Protein AF-A0A962NMK0-F1 (afdb_monomer_lite)

Foldseek 3Di:
DDPPDQPPDCLVCVLVVLLVCLLVLLLVLQQVWPVCVVVFDPVDPPVVRGDPPHGLLNVLCVVFNWDQPLLLVVLCVVPVVDDDDPVNVPDFLLNCQVGVVVTQQPASNLSNDSSNSLSNLSSLLCSCVFFVDKDKYFRFGDDPDDDDQQRTFGQWMKILSCLPPSNLVSSLSSCCRRPVPCSVVSSVVSPVDDIDIFDGRGGPLCRVPVDDDPVVSDPPSPDDDDDPPRGDPVPPPPD

Radius of gyration: 19.67 Å; chains: 1; bounding box: 52×39×55 Å

Sequence (239 aa):
VDVRAPDRDLNQISIRMASLLYHELAHANDFFPPALLNQIDRTVPMYQAISTTLRPSSQMTNLYPLRSVLMNRLAGVSFRGETVRSADTQLTADDIAAEFPTDFASDFYSYTTEREDFAMLVEEAMMKYSYNLDRDVAVTVLPETLESCSQLTVSWGQRNRVAETAIQARAAFAVQAVFPEIAAGVEAYIATLTPRQMENGKDWCSNIFMSAPAADRSLVTGEAQEPADLMPGFYRDYL

Secondary structure (DSSP, 8-state):
--TT-----HHHHHHHHHHHHHHHHHHHHHHS-GGGGGG--TTS-GGGSS--SPPHHHHHHHHS----HHHHHHHHHHHH-PPPPTTGGG--HHHHHHHGGGS--SSGGGGS-HHHHHHHHHHHHHHHHHH----EEEEEEPPSS---GGG-EEEEEEESGGGSHHHHHHHHHHHHHH-TTTHHHHHHHHHT---EE--TTSBHHHHHTTT--GGG-----S----GGGSS-GGGGGG-

pLDDT: mean 85.64, std 20.41, range [26.94, 98.75]

Structure (mmCIF, N/CA/C/O backbone):
data_AF-A0A962NMK0-F1
#
_entry.id   AF-A0A962NMK0-F1
#
loop_
_atom_site.group_PDB
_atom_site.id
_atom_site.type_symbol
_atom_site.label_atom_id
_atom_site.label_alt_id
_atom_site.label_comp_id
_atom_site.label_asym_id
_atom_site.label_entity_id
_atom_site.label_seq_id
_atom_site.pdbx_PDB_ins_code
_atom_site.Cartn_x
_atom_site.Cartn_y
_atom_site.Cartn_z
_atom_site.occupancy
_atom_site.B_iso_or_equiv
_atom_site.auth_seq_id
_atom_site.auth_comp_id
_atom_site.auth_asym_id
_atom_site.auth_atom_id
_atom_site.pdbx_PDB_model_num
ATOM 1 N N . VAL A 1 1 ? 9.671 11.601 28.617 1.00 38.88 1 VAL A N 1
ATOM 2 C CA . VAL A 1 1 ? 10.834 11.530 27.705 1.00 38.88 1 VAL A CA 1
ATOM 3 C C . VAL A 1 1 ? 10.421 12.228 26.424 1.00 38.88 1 VAL A C 1
ATOM 5 O O . VAL A 1 1 ? 9.345 11.930 25.924 1.00 38.88 1 VAL A O 1
ATOM 8 N N . ASP A 1 2 ? 11.166 13.248 26.007 1.00 26.94 2 ASP A N 1
ATOM 9 C CA . ASP A 1 2 ? 10.849 14.068 24.833 1.00 26.94 2 ASP A CA 1
ATOM 10 C C . ASP A 1 2 ? 10.927 13.211 23.559 1.00 26.94 2 ASP A C 1
ATOM 12 O O . ASP A 1 2 ? 11.965 12.632 23.252 1.00 26.94 2 ASP A O 1
ATOM 16 N N . VAL A 1 3 ? 9.812 13.101 22.837 1.00 38.91 3 VAL A N 1
ATOM 17 C CA . VAL A 1 3 ? 9.649 12.253 21.643 1.00 38.91 3 VAL A CA 1
ATOM 18 C C . VAL A 1 3 ? 10.356 12.831 20.406 1.00 38.91 3 VAL A C 1
ATOM 20 O O . VAL A 1 3 ? 10.301 12.241 19.330 1.00 38.91 3 VAL A O 1
ATOM 23 N N . ARG A 1 4 ? 11.005 13.999 20.520 1.00 38.56 4 ARG A N 1
ATOM 24 C CA . ARG A 1 4 ? 11.559 14.736 19.369 1.00 38.56 4 ARG A CA 1
ATOM 25 C C . ARG A 1 4 ? 12.988 14.368 18.981 1.00 38.56 4 ARG A C 1
ATOM 27 O O . ARG A 1 4 ? 13.458 14.843 17.948 1.00 38.56 4 ARG A O 1
ATOM 34 N N . ALA A 1 5 ? 13.657 13.508 19.739 1.00 48.44 5 ALA A N 1
ATOM 35 C CA . ALA A 1 5 ? 14.876 12.843 19.292 1.00 48.44 5 ALA A CA 1
ATOM 36 C C . ALA A 1 5 ? 15.175 11.643 20.203 1.00 48.44 5 ALA A C 1
ATOM 38 O O . ALA A 1 5 ? 15.896 11.810 21.187 1.00 48.44 5 ALA A O 1
ATOM 39 N N . PRO A 1 6 ? 14.653 10.436 19.913 1.00 49.66 6 PRO A N 1
ATOM 40 C CA . PRO A 1 6 ? 15.351 9.240 20.374 1.00 49.66 6 PRO A CA 1
ATOM 41 C C . PRO A 1 6 ? 16.792 9.273 19.838 1.00 49.66 6 PRO A C 1
ATOM 43 O O . PRO A 1 6 ? 17.071 9.980 18.856 1.00 49.66 6 PRO A O 1
ATOM 46 N N . ASP A 1 7 ? 17.698 8.530 20.480 1.00 53.47 7 ASP A N 1
ATOM 47 C CA . ASP A 1 7 ? 19.024 8.274 19.918 1.00 53.47 7 ASP A CA 1
ATOM 48 C C . ASP A 1 7 ? 18.887 7.933 18.422 1.00 53.47 7 ASP A C 1
ATOM 50 O O . ASP A 1 7 ? 17.900 7.347 17.969 1.00 53.47 7 ASP A O 1
ATOM 54 N N . ARG A 1 8 ? 19.818 8.441 17.615 1.00 60.16 8 ARG A N 1
ATOM 55 C CA . ARG A 1 8 ? 19.847 8.227 16.163 1.00 60.16 8 ARG A CA 1
ATOM 56 C C . ARG A 1 8 ? 20.992 7.289 15.824 1.00 60.16 8 ARG A C 1
ATOM 58 O O . ARG A 1 8 ? 21.822 7.619 14.978 1.00 60.16 8 ARG A O 1
ATOM 65 N N . ASP A 1 9 ? 21.082 6.164 16.526 1.00 66.12 9 ASP A N 1
ATOM 66 C CA . ASP A 1 9 ? 22.055 5.148 16.147 1.00 66.12 9 ASP A CA 1
ATOM 67 C C . ASP A 1 9 ? 21.653 4.530 14.799 1.00 66.12 9 ASP A C 1
ATOM 69 O O . ASP A 1 9 ? 20.466 4.405 14.475 1.00 66.12 9 ASP A O 1
ATOM 73 N N . LEU A 1 10 ? 22.647 4.137 14.003 1.00 67.81 10 LEU A N 1
ATOM 74 C CA . LEU A 1 10 ? 22.453 3.525 12.690 1.00 67.81 10 LEU A CA 1
ATOM 75 C C . LEU A 1 10 ? 21.520 2.314 12.774 1.00 67.81 10 LEU A C 1
ATOM 77 O O . LEU A 1 10 ? 20.679 2.136 11.895 1.00 67.81 10 LEU A O 1
ATOM 81 N N . ASN A 1 11 ? 21.598 1.543 13.859 1.00 65.62 11 ASN A N 1
ATOM 82 C CA . ASN A 1 11 ? 20.727 0.393 14.090 1.00 65.62 11 ASN A CA 1
ATOM 83 C C . ASN A 1 11 ? 19.247 0.779 14.257 1.00 65.62 11 ASN A C 1
ATOM 85 O O . ASN A 1 11 ? 18.368 0.037 13.831 1.00 65.62 11 ASN A O 1
ATOM 89 N N . GLN A 1 12 ? 18.955 1.946 14.837 1.00 62.97 12 GLN A N 1
ATOM 90 C CA . GLN A 1 12 ? 17.583 2.400 15.099 1.00 62.97 12 GLN A CA 1
ATOM 91 C C . GLN A 1 12 ? 16.926 3.023 13.860 1.00 62.97 12 GLN A C 1
ATOM 93 O O . GLN A 1 12 ? 15.699 3.004 13.731 1.00 62.97 12 GLN A O 1
ATOM 98 N N . ILE A 1 13 ? 17.725 3.572 12.937 1.00 78.06 13 ILE A N 1
ATOM 99 C CA . ILE A 1 13 ? 17.216 4.205 11.713 1.00 78.06 13 ILE A CA 1
ATOM 100 C C . ILE A 1 13 ? 17.264 3.286 10.490 1.00 78.06 13 ILE A C 1
ATOM 102 O O . ILE A 1 13 ? 16.473 3.496 9.574 1.00 78.06 13 ILE A O 1
ATOM 106 N N . SER A 1 14 ? 18.140 2.275 10.458 1.00 85.06 14 SER A N 1
ATOM 107 C CA . SER A 1 14 ? 18.427 1.472 9.258 1.00 85.06 14 SER A CA 1
ATOM 108 C C . SER A 1 14 ? 17.182 0.838 8.642 1.00 85.06 14 SER A C 1
ATOM 110 O O . SER A 1 14 ? 16.973 0.967 7.442 1.00 85.06 14 SER A O 1
ATOM 112 N N . ILE A 1 15 ? 16.312 0.236 9.453 1.00 87.44 15 ILE A N 1
ATOM 113 C CA . ILE A 1 15 ? 15.080 -0.413 8.984 1.00 87.44 15 ILE A CA 1
ATOM 114 C C . ILE A 1 15 ? 14.064 0.595 8.438 1.00 87.44 15 ILE A C 1
ATOM 116 O O . ILE A 1 15 ? 13.466 0.372 7.387 1.00 87.44 15 ILE A O 1
ATOM 120 N N . ARG A 1 16 ? 13.887 1.734 9.115 1.00 86.94 16 ARG A N 1
ATOM 121 C CA . ARG A 1 16 ? 12.987 2.800 8.640 1.00 86.94 16 ARG A CA 1
ATOM 122 C C . ARG A 1 16 ? 13.517 3.431 7.354 1.00 86.94 16 ARG A C 1
ATOM 124 O O . ARG A 1 16 ? 12.743 3.716 6.447 1.00 86.94 16 ARG A O 1
ATOM 131 N N . MET A 1 17 ? 14.835 3.601 7.266 1.00 90.75 17 MET A N 1
ATOM 132 C CA . MET A 1 17 ? 15.507 4.063 6.057 1.00 90.75 17 MET A CA 1
ATOM 133 C C . MET A 1 17 ? 15.388 3.046 4.925 1.00 90.75 17 MET A C 1
ATOM 135 O O . MET A 1 17 ? 15.141 3.457 3.804 1.00 90.75 17 MET A O 1
ATOM 139 N N . ALA A 1 18 ? 15.509 1.744 5.193 1.00 92.38 18 ALA A N 1
ATOM 140 C CA . ALA A 1 18 ? 15.317 0.705 4.184 1.00 92.38 18 ALA A CA 1
ATOM 141 C C . ALA A 1 18 ? 13.891 0.731 3.614 1.00 92.38 18 ALA A C 1
ATOM 143 O O . ALA A 1 18 ? 13.727 0.712 2.397 1.00 92.38 18 ALA A O 1
ATOM 144 N N . SER A 1 19 ? 12.881 0.874 4.481 1.00 94.12 19 SER A N 1
ATOM 145 C CA . SER A 1 19 ? 11.478 1.045 4.078 1.00 94.12 19 SER A CA 1
ATOM 146 C C . SER A 1 19 ? 11.315 2.236 3.135 1.00 94.12 19 SER A C 1
ATOM 148 O O . SER A 1 19 ? 10.835 2.082 2.015 1.00 94.12 19 SER A O 1
ATOM 150 N N . LEU A 1 20 ? 11.812 3.407 3.551 1.00 95.94 20 LEU A N 1
ATOM 151 C CA . LEU A 1 20 ? 11.760 4.622 2.740 1.00 95.94 20 LEU A CA 1
ATOM 152 C C . LEU A 1 20 ? 12.538 4.470 1.426 1.00 95.94 20 LEU A C 1
ATOM 154 O O . LEU A 1 20 ? 12.079 4.912 0.383 1.00 95.94 20 LEU A O 1
ATOM 158 N N . LEU A 1 21 ? 13.705 3.826 1.443 1.00 97.31 21 LEU A N 1
ATOM 159 C CA . LEU A 1 21 ? 14.494 3.597 0.235 1.00 97.31 21 LEU A CA 1
ATOM 160 C C . LEU A 1 21 ? 13.759 2.692 -0.755 1.00 97.31 21 LEU A C 1
ATOM 162 O O . LEU A 1 21 ? 13.798 2.982 -1.945 1.00 97.31 21 LEU A O 1
ATOM 166 N N . TYR A 1 22 ? 13.069 1.640 -0.302 1.00 98.44 22 TYR A N 1
ATOM 167 C CA . TYR A 1 22 ? 12.236 0.825 -1.190 1.00 98.44 22 TYR A CA 1
ATOM 168 C C . TYR A 1 22 ? 11.060 1.617 -1.764 1.00 98.44 22 TYR A C 1
ATOM 170 O O . TYR A 1 22 ? 10.793 1.506 -2.961 1.00 98.44 22 TYR A O 1
ATOM 178 N N . HIS A 1 23 ? 10.417 2.449 -0.945 1.00 98.50 23 HIS A N 1
ATOM 179 C CA . HIS A 1 23 ? 9.334 3.333 -1.369 1.00 98.50 23 HIS A CA 1
ATOM 180 C C . HIS A 1 23 ? 9.785 4.306 -2.469 1.00 98.50 23 HIS A C 1
ATOM 182 O O . HIS A 1 23 ? 9.245 4.333 -3.575 1.00 98.50 23 HIS A O 1
ATOM 188 N N . GLU A 1 24 ? 10.846 5.065 -2.204 1.00 98.19 24 GLU A N 1
ATOM 189 C CA . GLU A 1 24 ? 11.362 6.068 -3.136 1.00 98.19 24 GLU A CA 1
ATOM 190 C C . GLU A 1 24 ? 11.989 5.431 -4.381 1.00 98.19 24 GLU A C 1
ATOM 192 O O . GLU A 1 24 ? 11.913 5.979 -5.483 1.00 98.19 24 GLU A O 1
ATOM 197 N N . LEU A 1 25 ? 12.575 4.237 -4.250 1.00 98.06 25 LEU A N 1
ATOM 198 C CA . LEU A 1 25 ? 13.068 3.482 -5.397 1.00 98.06 25 LEU A CA 1
ATOM 199 C C . LEU A 1 25 ? 11.920 3.014 -6.296 1.00 98.06 25 LEU A C 1
ATOM 201 O O . LEU A 1 25 ? 12.083 3.002 -7.519 1.00 98.06 25 LEU A O 1
ATOM 205 N N . ALA A 1 26 ? 10.760 2.677 -5.731 1.00 98.38 26 ALA A N 1
ATOM 206 C CA . ALA A 1 26 ? 9.569 2.392 -6.519 1.00 98.38 26 ALA A CA 1
ATOM 207 C C . ALA A 1 26 ? 9.128 3.630 -7.309 1.00 98.38 26 ALA A C 1
ATOM 209 O O . ALA A 1 26 ? 8.936 3.537 -8.520 1.00 98.38 26 ALA A O 1
ATOM 210 N N . HIS A 1 27 ? 9.078 4.811 -6.684 1.00 97.44 27 HIS A N 1
ATOM 211 C CA . HIS A 1 27 ? 8.822 6.057 -7.411 1.00 97.44 27 HIS A CA 1
ATOM 212 C C . HIS A 1 27 ? 9.852 6.317 -8.514 1.00 97.44 27 HIS A C 1
ATOM 214 O O . HIS A 1 27 ? 9.478 6.670 -9.631 1.00 97.44 27 HIS A O 1
ATOM 220 N N . ALA A 1 28 ? 11.144 6.113 -8.251 1.00 95.50 28 ALA A N 1
ATOM 221 C CA . ALA A 1 28 ? 12.185 6.301 -9.258 1.00 95.50 28 ALA A CA 1
ATOM 222 C C . ALA A 1 28 ? 11.993 5.367 -10.468 1.00 95.50 28 ALA A C 1
ATOM 224 O O . ALA A 1 28 ? 12.072 5.821 -11.612 1.00 95.50 28 ALA A O 1
ATOM 225 N N . ASN A 1 29 ? 11.676 4.091 -10.230 1.00 95.88 29 ASN A N 1
ATOM 226 C CA . ASN A 1 29 ? 11.403 3.113 -11.288 1.00 95.88 29 ASN A CA 1
ATOM 227 C C . ASN A 1 29 ? 10.049 3.335 -11.980 1.00 95.88 29 ASN A C 1
ATOM 229 O O . ASN A 1 29 ? 9.871 2.908 -13.117 1.00 95.88 29 ASN A O 1
ATOM 233 N N . ASP A 1 30 ? 9.119 4.063 -11.360 1.00 95.19 30 ASP A N 1
ATOM 234 C CA . ASP A 1 30 ? 7.892 4.512 -12.023 1.00 95.19 30 ASP A CA 1
ATOM 235 C C . ASP A 1 30 ? 8.174 5.557 -13.124 1.00 95.19 30 ASP A C 1
ATOM 237 O O . ASP A 1 30 ? 7.469 5.626 -14.134 1.00 95.19 30 ASP A O 1
ATOM 241 N N . PHE A 1 31 ? 9.239 6.353 -12.966 1.00 92.88 31 PHE A N 1
ATOM 242 C CA . PHE A 1 31 ? 9.734 7.272 -13.999 1.00 92.88 31 PHE A CA 1
ATOM 243 C C . PHE A 1 31 ? 10.722 6.610 -14.970 1.00 92.88 31 PHE A C 1
ATOM 245 O O . PHE A 1 31 ? 10.701 6.909 -16.167 1.00 92.88 31 PHE A O 1
ATOM 252 N N . PHE A 1 32 ? 11.587 5.730 -14.462 1.00 92.81 32 PHE A N 1
ATOM 253 C CA . PHE A 1 32 ? 12.686 5.110 -15.203 1.00 92.81 32 PHE A CA 1
ATOM 254 C C . PHE A 1 32 ? 12.732 3.592 -14.967 1.00 92.81 32 PHE A C 1
ATOM 256 O O . PHE A 1 32 ? 13.644 3.107 -14.298 1.00 92.81 32 PHE A O 1
ATOM 263 N N . PRO A 1 33 ? 11.766 2.824 -15.501 1.00 92.62 33 PRO A N 1
ATOM 264 C CA . PRO A 1 33 ? 11.698 1.391 -15.243 1.00 92.62 33 PRO A CA 1
ATOM 265 C C . PRO A 1 33 ? 12.898 0.652 -15.862 1.00 92.62 33 PRO A C 1
ATOM 267 O O . PRO A 1 33 ? 13.353 1.044 -16.947 1.00 92.62 33 PRO A O 1
ATOM 270 N N . PRO A 1 34 ? 13.372 -0.459 -15.259 1.00 92.56 34 PRO A N 1
ATOM 271 C CA . PRO A 1 34 ? 14.578 -1.173 -15.691 1.00 92.56 34 PRO A CA 1
ATOM 272 C C . PRO A 1 34 ? 14.574 -1.541 -17.181 1.00 92.56 34 PRO A C 1
ATOM 274 O O . PRO A 1 34 ? 15.572 -1.368 -17.881 1.00 92.56 34 PRO A O 1
ATOM 277 N N . ALA A 1 35 ? 13.413 -1.955 -17.702 1.00 88.19 35 ALA A N 1
ATOM 278 C CA . ALA A 1 35 ? 13.226 -2.338 -19.103 1.00 88.19 35 ALA A CA 1
ATOM 279 C C . ALA A 1 35 ? 13.490 -1.202 -20.114 1.00 88.19 35 ALA A C 1
ATOM 281 O O . ALA A 1 35 ? 13.757 -1.471 -21.287 1.00 88.19 35 ALA A O 1
ATOM 282 N N . LEU A 1 36 ? 13.420 0.061 -19.681 1.00 89.19 36 LEU A N 1
ATOM 283 C CA . LEU A 1 36 ? 13.583 1.238 -20.537 1.00 89.19 36 LEU A CA 1
ATOM 284 C C . LEU A 1 36 ? 14.914 1.968 -20.317 1.00 89.19 36 LEU A C 1
ATOM 286 O O . LEU A 1 36 ? 15.221 2.883 -21.077 1.00 89.19 36 LEU A O 1
ATOM 290 N N . LEU A 1 37 ? 15.746 1.555 -19.352 1.00 89.25 37 LEU A N 1
ATOM 291 C CA . LEU A 1 37 ? 16.990 2.264 -19.007 1.00 89.25 37 LEU A CA 1
ATOM 292 C C . LEU A 1 37 ? 17.970 2.410 -20.184 1.00 89.25 37 LEU A C 1
ATOM 294 O O . LEU A 1 37 ? 18.689 3.407 -20.279 1.00 89.25 37 LEU A O 1
ATOM 298 N N . ASN A 1 38 ? 17.986 1.439 -21.102 1.00 89.81 38 ASN A N 1
ATOM 299 C CA . ASN A 1 38 ? 18.831 1.469 -22.304 1.00 89.81 38 ASN A CA 1
ATOM 300 C C . ASN A 1 38 ? 18.304 2.409 -23.403 1.00 89.81 38 ASN A C 1
ATOM 302 O O . ASN A 1 38 ? 19.018 2.675 -24.365 1.00 89.81 38 ASN A O 1
ATOM 306 N N . GLN A 1 39 ? 17.068 2.892 -23.274 1.00 88.94 39 GLN A N 1
ATOM 307 C CA . GLN A 1 39 ? 16.396 3.767 -24.240 1.00 88.94 39 GLN A CA 1
ATOM 308 C C . GLN A 1 39 ? 16.391 5.236 -23.791 1.00 88.94 39 GLN A C 1
ATOM 310 O O . GLN A 1 39 ? 15.946 6.103 -24.538 1.00 88.94 39 GLN A O 1
ATOM 315 N N . ILE A 1 40 ? 16.881 5.522 -22.581 1.00 89.50 40 ILE A N 1
ATOM 316 C CA . ILE A 1 40 ? 16.954 6.876 -22.030 1.00 89.50 40 ILE A CA 1
ATOM 317 C C . ILE A 1 40 ? 17.960 7.701 -22.836 1.00 89.50 40 ILE A C 1
ATOM 319 O O . ILE A 1 40 ? 19.133 7.332 -22.945 1.00 89.50 40 ILE A O 1
ATOM 323 N N . ASP A 1 41 ? 17.522 8.857 -23.337 1.00 90.38 41 ASP A N 1
ATOM 324 C CA . ASP A 1 41 ? 18.417 9.850 -23.925 1.00 90.38 41 ASP A CA 1
ATOM 325 C C . ASP A 1 41 ? 19.268 10.502 -22.825 1.00 90.38 41 ASP A C 1
ATOM 327 O O . ASP A 1 41 ? 18.790 11.296 -22.015 1.00 90.38 41 ASP A O 1
ATOM 331 N N . ARG A 1 42 ? 20.556 10.153 -22.795 1.00 91.75 42 ARG A N 1
ATOM 332 C CA . ARG A 1 42 ? 21.518 10.654 -21.801 1.00 91.75 42 ARG A CA 1
ATOM 333 C C . ARG A 1 42 ? 22.136 12.002 -22.177 1.00 91.75 42 ARG A C 1
ATOM 335 O O . ARG A 1 42 ? 23.010 12.482 -21.459 1.00 91.75 42 ARG A O 1
ATOM 342 N N . THR A 1 43 ? 21.736 12.591 -23.304 1.00 95.75 43 THR A N 1
ATOM 343 C CA . THR A 1 43 ? 22.243 13.892 -23.763 1.00 95.75 43 THR A CA 1
ATOM 344 C C . THR A 1 43 ? 21.397 15.070 -23.282 1.00 95.75 43 THR A C 1
ATOM 346 O O . THR A 1 43 ? 21.847 16.214 -23.348 1.00 95.75 43 THR A O 1
ATOM 349 N N . VAL A 1 44 ? 20.204 14.799 -22.744 1.00 93.81 44 VAL A N 1
ATOM 350 C CA . VAL A 1 44 ? 19.274 15.805 -22.218 1.00 93.81 44 VAL A CA 1
ATOM 351 C C . VAL A 1 44 ? 19.190 15.745 -20.685 1.00 93.81 44 VAL A C 1
ATOM 353 O O . VAL A 1 44 ? 19.542 14.731 -20.078 1.00 93.81 44 VAL A O 1
ATOM 356 N N . PRO A 1 45 ? 18.722 16.816 -20.013 1.00 92.56 45 PRO A N 1
ATOM 357 C CA . PRO A 1 45 ? 18.446 16.767 -18.580 1.00 92.56 45 PRO A CA 1
ATOM 358 C C . PRO A 1 45 ? 17.458 15.650 -18.222 1.00 92.56 45 PRO A C 1
ATOM 360 O O . PRO A 1 45 ? 16.484 15.430 -18.938 1.00 92.56 45 PRO A O 1
ATOM 363 N N . MET A 1 46 ? 17.650 15.008 -17.065 1.00 87.19 46 MET A N 1
ATOM 364 C CA . MET A 1 46 ? 16.886 13.824 -16.637 1.00 87.19 46 MET A CA 1
ATOM 365 C C . MET A 1 46 ? 15.360 13.984 -16.745 1.00 87.19 46 MET A C 1
ATOM 367 O O . MET A 1 46 ? 14.683 13.069 -17.197 1.00 87.19 46 MET A O 1
ATOM 371 N N . TYR A 1 47 ? 14.806 15.152 -16.403 1.00 87.88 47 TYR A N 1
ATOM 372 C CA . TYR A 1 47 ? 13.359 15.392 -16.487 1.00 87.88 47 TYR A CA 1
ATOM 373 C C . TYR A 1 47 ? 12.808 15.398 -17.926 1.00 87.88 47 TYR A C 1
ATOM 375 O O . TYR A 1 47 ? 11.615 15.181 -18.116 1.00 87.88 47 TYR A O 1
ATOM 383 N N . GLN A 1 48 ? 13.651 15.649 -18.934 1.00 89.69 48 GLN A N 1
ATOM 384 C CA . GLN A 1 48 ? 13.290 15.548 -20.354 1.00 89.69 48 GLN A CA 1
ATOM 385 C C . GLN A 1 48 ? 13.474 14.128 -20.896 1.00 89.69 48 GLN A C 1
ATOM 387 O O . GLN A 1 48 ? 12.896 13.790 -21.922 1.00 89.69 48 GLN A O 1
ATOM 392 N N . ALA A 1 49 ? 14.263 13.303 -20.203 1.00 88.75 49 ALA A N 1
ATOM 393 C CA . ALA A 1 49 ? 14.551 11.927 -20.586 1.00 88.75 49 ALA A CA 1
ATOM 394 C C . ALA A 1 49 ? 13.512 10.917 -20.056 1.00 88.75 49 ALA A C 1
ATOM 396 O O . ALA A 1 49 ? 13.638 9.719 -20.307 1.00 88.75 49 ALA A O 1
ATOM 397 N N . ILE A 1 50 ? 12.508 11.380 -19.299 1.00 86.88 50 ILE A N 1
ATOM 398 C CA . ILE A 1 50 ? 11.412 10.542 -18.796 1.00 86.88 50 ILE A CA 1
ATOM 399 C C . ILE A 1 50 ? 10.643 9.965 -19.988 1.00 86.88 50 ILE A C 1
ATOM 401 O O . ILE A 1 50 ? 10.221 10.702 -20.882 1.00 86.88 50 ILE A O 1
ATOM 405 N N . SER A 1 51 ? 10.434 8.647 -19.980 1.00 78.12 51 SER A N 1
ATOM 406 C CA . SER A 1 51 ? 9.684 7.966 -21.035 1.00 78.12 51 SER A CA 1
ATOM 407 C C . SER A 1 51 ? 8.252 8.501 -21.148 1.00 78.12 51 SER A C 1
ATOM 409 O O . SER A 1 51 ? 7.582 8.749 -20.146 1.00 78.12 51 SER A O 1
ATOM 411 N N . THR A 1 52 ? 7.750 8.626 -22.379 1.00 76.50 52 THR A N 1
ATOM 412 C CA . THR A 1 52 ? 6.339 8.950 -22.656 1.00 76.50 52 THR A CA 1
ATOM 413 C C . THR A 1 52 ? 5.429 7.721 -22.620 1.00 76.50 52 THR A C 1
ATOM 415 O O . THR A 1 52 ? 4.210 7.854 -22.739 1.00 76.50 52 THR A O 1
ATOM 418 N N . THR A 1 53 ? 5.995 6.519 -22.463 1.00 79.38 53 THR A N 1
ATOM 419 C CA . THR A 1 53 ? 5.221 5.289 -22.266 1.00 79.38 53 THR A CA 1
ATOM 420 C C . THR A 1 53 ? 4.413 5.355 -20.974 1.00 79.38 53 THR A C 1
ATOM 422 O O . THR A 1 53 ? 4.809 6.013 -20.013 1.00 79.38 53 THR A O 1
ATOM 425 N N . LEU A 1 54 ? 3.300 4.619 -20.926 1.00 83.44 54 LEU A N 1
ATOM 426 C CA . LEU A 1 54 ? 2.484 4.513 -19.719 1.00 83.44 54 LEU A CA 1
ATOM 427 C C . LEU A 1 54 ? 3.329 4.007 -18.539 1.00 83.44 54 LEU A C 1
ATOM 429 O O . LEU A 1 54 ? 4.023 2.997 -18.676 1.00 83.44 54 LEU A O 1
ATOM 433 N N . ARG A 1 55 ? 3.258 4.702 -17.400 1.00 93.50 55 ARG A N 1
ATOM 434 C CA . ARG A 1 55 ? 4.039 4.386 -16.198 1.00 93.50 55 ARG A CA 1
ATOM 435 C C . ARG A 1 55 ? 3.600 3.064 -15.562 1.00 93.50 55 ARG A C 1
ATOM 437 O O . ARG A 1 55 ? 2.412 2.744 -15.657 1.00 93.50 55 ARG A O 1
ATOM 444 N N . PRO A 1 56 ? 4.498 2.315 -14.897 1.00 96.75 56 PRO A N 1
ATOM 445 C CA . PRO A 1 56 ? 4.132 1.121 -14.136 1.00 96.75 56 PRO A CA 1
ATOM 446 C C . PRO A 1 56 ? 2.959 1.329 -13.167 1.00 96.75 56 PRO A C 1
ATOM 448 O O . PRO A 1 56 ? 2.033 0.524 -13.171 1.00 96.75 56 PRO A O 1
ATOM 451 N N . SER A 1 57 ? 2.929 2.424 -12.406 1.00 97.56 57 SER A N 1
ATOM 452 C CA . SER A 1 57 ? 1.828 2.764 -11.491 1.00 97.56 57 SER A CA 1
ATOM 453 C C . SER A 1 57 ? 0.483 2.912 -12.208 1.00 97.56 57 SER A C 1
ATOM 455 O O . SER A 1 57 ? -0.521 2.329 -11.788 1.00 97.56 57 SER A O 1
ATOM 457 N N . SER A 1 58 ? 0.459 3.613 -13.344 1.00 97.25 58 SER A N 1
ATOM 458 C CA . SER A 1 58 ? -0.746 3.759 -14.165 1.00 97.25 58 SER A CA 1
ATOM 459 C C . SER A 1 58 ? -1.154 2.432 -14.823 1.00 97.25 58 SER A C 1
ATOM 461 O O . SER A 1 58 ? -2.340 2.125 -14.928 1.00 97.25 58 SER A O 1
ATOM 463 N N . GLN A 1 59 ? -0.191 1.606 -15.254 1.00 97.12 59 GLN A N 1
ATOM 464 C CA . GLN A 1 59 ? -0.459 0.256 -15.769 1.00 97.12 59 GLN A CA 1
ATOM 465 C C . GLN A 1 59 ? -1.089 -0.635 -14.692 1.00 97.12 59 GLN A C 1
ATOM 467 O O . GLN A 1 59 ? -2.106 -1.278 -14.952 1.00 97.12 59 GLN A O 1
ATOM 472 N N . MET A 1 60 ? -0.527 -0.628 -13.482 1.00 97.38 60 MET A N 1
ATOM 473 C CA . MET A 1 60 ? -1.046 -1.372 -12.338 1.00 97.38 60 MET A CA 1
ATOM 474 C C . MET A 1 60 ? -2.465 -0.927 -11.998 1.00 97.38 60 MET A C 1
ATOM 476 O O . MET A 1 60 ? -3.346 -1.770 -11.877 1.00 97.38 60 MET A O 1
ATOM 480 N N . THR A 1 61 ? -2.709 0.383 -11.920 1.00 96.62 61 THR A N 1
ATOM 481 C CA . THR A 1 61 ? -4.036 0.944 -11.619 1.00 96.62 61 THR A CA 1
ATOM 482 C C . THR A 1 61 ? -5.070 0.563 -12.677 1.00 96.62 61 THR A C 1
ATOM 484 O O . THR A 1 61 ? -6.211 0.255 -12.341 1.00 96.62 61 THR A O 1
ATOM 487 N N . ASN A 1 62 ? -4.681 0.513 -13.954 1.00 96.75 62 ASN A N 1
ATOM 488 C CA . ASN A 1 62 ? -5.573 0.072 -15.028 1.00 96.75 62 ASN A CA 1
ATOM 489 C C . ASN A 1 62 ? -5.938 -1.418 -14.926 1.00 96.75 62 ASN A C 1
ATOM 491 O O . ASN A 1 62 ? -7.063 -1.794 -15.255 1.00 96.75 62 ASN A O 1
ATOM 495 N N . LEU A 1 63 ? -5.000 -2.268 -14.498 1.00 96.06 63 LEU A N 1
ATOM 496 C CA . LEU A 1 63 ? -5.216 -3.712 -14.354 1.00 96.06 63 LEU A CA 1
ATOM 497 C C . LEU A 1 63 ? -5.939 -4.066 -13.047 1.00 96.06 63 LEU A C 1
ATOM 499 O O . LEU A 1 63 ? -6.807 -4.939 -13.029 1.00 96.06 63 LEU A O 1
ATOM 503 N N . TYR A 1 64 ? -5.595 -3.372 -11.967 1.00 96.00 64 TYR A N 1
ATOM 504 C CA . TYR A 1 64 ? -5.988 -3.682 -10.598 1.00 96.00 64 TYR A CA 1
ATOM 505 C C . TYR A 1 64 ? -6.419 -2.414 -9.840 1.00 96.00 64 TYR A C 1
ATOM 507 O O . TYR A 1 64 ? -5.765 -2.010 -8.877 1.00 96.00 64 TYR A O 1
ATOM 515 N N . PRO A 1 65 ? -7.515 -1.758 -10.254 1.00 96.75 65 PRO A N 1
ATOM 516 C CA . PRO A 1 65 ? -7.910 -0.479 -9.679 1.00 96.75 65 PRO A CA 1
ATOM 517 C C . PRO A 1 65 ? -8.358 -0.622 -8.222 1.00 96.75 65 PRO A C 1
ATOM 519 O O . PRO A 1 65 ? -9.108 -1.544 -7.891 1.00 96.75 65 PRO A O 1
ATOM 522 N N . LEU A 1 66 ? -7.982 0.353 -7.389 1.00 97.50 66 LEU A N 1
ATOM 523 C CA . LEU A 1 66 ? -8.693 0.644 -6.142 1.00 97.50 66 LEU A CA 1
ATOM 524 C C . LEU A 1 66 ? -10.038 1.287 -6.466 1.00 97.50 66 LEU A C 1
ATOM 526 O O . LEU A 1 66 ? -10.134 2.155 -7.337 1.00 97.50 66 LEU A O 1
ATOM 530 N N . ARG A 1 67 ? -11.092 0.842 -5.786 1.00 97.00 67 ARG A N 1
ATOM 531 C CA . ARG A 1 67 ? -12.482 1.199 -6.107 1.00 97.00 67 ARG A CA 1
ATOM 532 C C . ARG A 1 67 ? -13.178 1.981 -5.009 1.00 97.00 67 ARG A C 1
ATOM 534 O O . ARG A 1 67 ? -14.199 2.606 -5.294 1.00 97.00 67 ARG A O 1
ATOM 541 N N . SER A 1 68 ? -12.655 1.971 -3.787 1.00 98.06 68 SER A N 1
ATOM 542 C CA . SER A 1 68 ? -13.294 2.650 -2.671 1.00 98.06 68 SER A CA 1
ATOM 543 C C . SER A 1 68 ? -13.277 4.165 -2.870 1.00 98.06 68 SER A C 1
ATOM 545 O O . SER A 1 68 ? -12.253 4.843 -2.749 1.00 98.06 68 SER A O 1
ATOM 547 N N . VAL A 1 69 ? -14.448 4.724 -3.166 1.00 97.81 69 VAL A N 1
ATOM 548 C CA . VAL A 1 69 ? -14.640 6.177 -3.258 1.00 97.81 69 VAL A CA 1
ATOM 549 C C . VAL A 1 69 ? -14.465 6.817 -1.882 1.00 97.81 69 VAL A C 1
ATOM 551 O O . VAL A 1 69 ? -13.907 7.910 -1.781 1.00 97.81 69 VAL A O 1
ATOM 554 N N . LEU A 1 70 ? -14.913 6.132 -0.826 1.00 98.19 70 LEU A N 1
ATOM 555 C CA . LEU A 1 70 ? -14.794 6.607 0.546 1.00 98.19 70 LEU A CA 1
ATOM 556 C C . LEU A 1 70 ? -13.327 6.676 0.986 1.00 98.19 70 LEU A C 1
ATOM 558 O O . LEU A 1 70 ? -12.894 7.724 1.458 1.00 98.19 70 LEU A O 1
ATOM 562 N N . MET A 1 71 ? -12.533 5.625 0.765 1.00 98.56 71 MET A N 1
ATOM 563 C CA . MET A 1 71 ? -11.119 5.639 1.150 1.00 98.56 71 MET A CA 1
ATOM 564 C C . MET A 1 71 ? -10.308 6.658 0.337 1.00 98.56 71 MET A C 1
ATOM 566 O O . MET A 1 71 ? -9.529 7.407 0.925 1.00 98.56 71 MET A O 1
ATOM 570 N N . ASN A 1 72 ? -10.553 6.782 -0.976 1.00 98.38 72 ASN A N 1
ATOM 571 C CA . ASN A 1 72 ? -9.952 7.839 -1.808 1.00 98.38 72 ASN A CA 1
ATOM 572 C C . ASN A 1 72 ? -10.270 9.240 -1.277 1.00 98.38 72 ASN A C 1
ATOM 574 O O . ASN A 1 72 ? -9.399 10.106 -1.193 1.00 98.38 72 ASN A O 1
ATOM 578 N N . ARG A 1 73 ? -11.523 9.464 -0.874 1.00 97.88 73 ARG A N 1
ATOM 579 C CA . ARG A 1 73 ? -11.944 10.729 -0.280 1.00 97.88 73 ARG A CA 1
ATOM 580 C C . ARG A 1 73 ? -11.200 11.021 1.023 1.00 97.88 73 ARG A C 1
ATOM 582 O O . ARG A 1 73 ? -10.745 12.147 1.221 1.00 97.88 73 ARG A O 1
ATOM 589 N N . LEU A 1 74 ? -11.103 10.038 1.913 1.00 97.94 74 LEU A N 1
ATOM 590 C CA . LEU A 1 74 ? -10.425 10.212 3.194 1.00 97.94 74 LEU A CA 1
ATOM 591 C C . LEU A 1 74 ? -8.932 10.467 2.998 1.00 97.94 74 LEU A C 1
ATOM 593 O O . LEU A 1 74 ? -8.392 11.362 3.638 1.00 97.94 74 LEU A O 1
ATOM 597 N N . ALA A 1 75 ? -8.285 9.781 2.055 1.00 97.94 75 ALA A N 1
ATOM 598 C CA . ALA A 1 75 ? -6.891 10.043 1.706 1.00 97.94 75 ALA A CA 1
ATOM 599 C C . ALA A 1 75 ? -6.691 11.456 1.128 1.00 97.94 75 ALA A C 1
ATOM 601 O O . ALA A 1 75 ? -5.718 12.133 1.463 1.00 97.94 75 ALA A O 1
ATOM 602 N N . GLY A 1 76 ? -7.640 11.954 0.327 1.00 97.00 76 GLY A N 1
ATOM 603 C CA . GLY A 1 76 ? -7.640 13.338 -0.154 1.00 97.00 76 GLY A CA 1
ATOM 604 C C . GLY A 1 76 ? -7.625 14.364 0.985 1.00 97.00 76 GLY A C 1
ATOM 605 O O . GLY A 1 76 ? -6.861 15.332 0.955 1.00 97.00 76 GLY A O 1
ATOM 606 N N . VAL A 1 77 ? -8.413 14.126 2.035 1.00 96.88 77 VAL A N 1
ATOM 607 C CA . VAL A 1 77 ? -8.421 14.966 3.243 1.00 96.88 77 VAL A CA 1
ATOM 608 C C . VAL A 1 77 ? -7.121 14.813 4.036 1.00 96.88 77 VAL A C 1
ATOM 610 O O . VAL A 1 77 ? -6.493 15.813 4.377 1.00 96.88 77 VAL A O 1
ATOM 613 N N . SER A 1 78 ? -6.701 13.576 4.311 1.00 95.31 78 SER A N 1
ATOM 614 C CA . SER A 1 78 ? -5.563 13.275 5.187 1.00 95.31 78 SER A CA 1
ATOM 615 C C . SER A 1 78 ? -4.208 13.669 4.599 1.00 95.31 78 SER A C 1
ATOM 617 O O . SER A 1 78 ? -3.331 14.092 5.349 1.00 95.31 78 SER A O 1
ATOM 619 N N . PHE A 1 79 ? -4.029 13.548 3.281 1.00 96.06 79 PHE A N 1
ATOM 620 C CA . PHE A 1 79 ? -2.709 13.647 2.644 1.00 96.06 79 PHE A CA 1
ATOM 621 C C . PHE A 1 79 ? -2.617 14.717 1.554 1.00 96.06 79 PHE A C 1
ATOM 623 O O . PHE A 1 79 ? -1.516 15.123 1.189 1.00 96.06 79 PHE A O 1
ATOM 630 N N . ARG A 1 80 ? -3.749 15.207 1.026 1.00 94.31 80 ARG A N 1
ATOM 631 C CA . ARG A 1 80 ? -3.766 16.162 -0.103 1.00 94.31 80 ARG A CA 1
ATOM 632 C C . ARG A 1 80 ? -4.368 17.523 0.236 1.00 94.31 80 ARG A C 1
ATOM 634 O O . ARG A 1 80 ? -4.458 18.381 -0.640 1.00 94.31 80 ARG A O 1
ATOM 641 N N . GLY A 1 81 ? -4.743 17.736 1.497 1.00 93.69 81 GLY A N 1
ATOM 642 C CA . GLY A 1 81 ? -5.273 19.011 1.979 1.00 93.69 81 GLY A CA 1
ATOM 643 C C . GLY A 1 81 ? -6.674 19.336 1.458 1.00 93.69 81 GLY A C 1
ATOM 644 O O . GLY A 1 81 ? -7.057 20.507 1.433 1.00 93.69 81 GLY A O 1
ATOM 645 N N . GLU A 1 82 ? -7.446 18.335 1.024 1.00 95.81 82 GLU A N 1
ATOM 646 C CA . GLU A 1 82 ? -8.843 18.559 0.660 1.00 95.81 82 GLU A CA 1
ATOM 647 C C . GLU A 1 82 ? -9.662 19.000 1.881 1.00 95.81 82 GLU A C 1
ATOM 649 O O . GLU A 1 82 ? -9.495 18.499 2.992 1.00 95.81 82 GLU A O 1
ATOM 654 N N . THR A 1 83 ? -10.597 19.929 1.678 1.00 97.50 83 THR A N 1
ATOM 655 C CA . THR A 1 83 ? -11.437 20.458 2.761 1.00 97.50 83 THR A CA 1
ATOM 656 C C . THR A 1 83 ? -12.308 19.364 3.370 1.00 97.50 83 THR A C 1
ATOM 658 O O . THR A 1 83 ? -13.039 18.705 2.636 1.00 97.50 83 THR A O 1
ATOM 661 N N . VAL A 1 84 ? -12.287 19.209 4.696 1.00 97.25 84 VAL A N 1
ATOM 662 C CA . VAL A 1 84 ? -13.163 18.292 5.449 1.00 97.25 84 VAL A CA 1
ATOM 663 C C . VAL A 1 84 ? -14.639 18.669 5.248 1.00 97.25 84 VAL A C 1
ATOM 665 O O . VAL A 1 84 ? -15.005 19.840 5.352 1.00 97.25 84 VAL A O 1
ATOM 668 N N . ARG A 1 85 ? -15.506 17.685 4.984 1.00 96.50 85 ARG A N 1
ATOM 669 C CA . ARG A 1 85 ? -16.969 17.850 4.899 1.00 96.50 85 ARG A CA 1
ATOM 670 C C . ARG A 1 85 ? -17.630 17.315 6.163 1.00 96.50 85 ARG A C 1
ATOM 672 O O . ARG A 1 85 ? -17.102 16.422 6.819 1.00 96.50 85 ARG A O 1
ATOM 679 N N . SER A 1 86 ? -18.846 17.781 6.442 1.00 97.00 86 SER A N 1
ATOM 680 C CA . SER A 1 86 ? -19.655 17.278 7.562 1.00 97.00 86 SER A CA 1
ATOM 681 C C . SER A 1 86 ? -19.878 15.762 7.514 1.00 97.00 86 SER A C 1
ATOM 683 O O . SER A 1 86 ? -19.867 15.114 8.554 1.00 97.00 86 SER A O 1
ATOM 685 N N . ALA A 1 87 ? -20.028 15.189 6.316 1.00 96.38 87 ALA A N 1
ATOM 686 C CA . ALA A 1 87 ? -20.145 13.744 6.138 1.00 96.38 87 ALA A CA 1
ATOM 687 C C . ALA A 1 87 ? -18.872 12.996 6.563 1.00 96.38 87 ALA A C 1
ATOM 689 O O . ALA A 1 87 ? -18.979 11.934 7.160 1.00 96.38 87 ALA A O 1
ATOM 690 N N . ASP A 1 88 ? -17.679 13.556 6.319 1.00 96.25 88 ASP A N 1
ATOM 691 C CA . ASP A 1 88 ? -16.431 12.883 6.698 1.00 96.25 88 ASP A CA 1
ATOM 692 C C . ASP A 1 88 ? -16.269 12.861 8.232 1.00 96.25 88 ASP A C 1
ATOM 694 O O . ASP A 1 88 ? -15.786 11.885 8.789 1.00 96.25 88 ASP A O 1
ATOM 698 N N . THR A 1 89 ? -16.741 13.902 8.934 1.00 94.69 89 THR A N 1
ATOM 699 C CA . THR A 1 89 ? -16.699 13.974 10.411 1.00 94.69 89 THR A CA 1
ATOM 700 C C . THR A 1 89 ? -17.710 13.072 11.120 1.00 94.69 89 THR A C 1
ATOM 702 O O . THR A 1 89 ? -17.649 12.939 12.337 1.00 94.69 89 THR A O 1
ATOM 705 N N . GLN A 1 90 ? -18.670 12.502 10.386 1.00 96.25 90 GLN A N 1
ATOM 706 C CA . GLN A 1 90 ? -19.684 11.594 10.934 1.00 96.25 90 GLN A CA 1
ATOM 707 C C . GLN A 1 90 ? -19.283 10.121 10.817 1.00 96.25 90 GLN A C 1
ATOM 709 O O . GLN A 1 90 ? -19.973 9.272 11.375 1.00 96.25 90 GLN A O 1
ATOM 714 N N . LEU A 1 91 ? -18.195 9.824 10.101 1.00 97.19 91 LEU A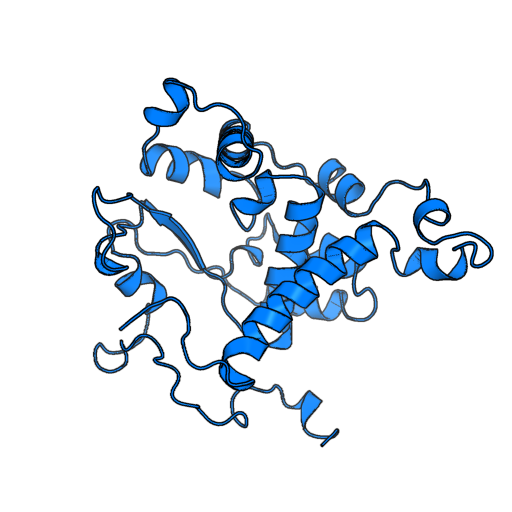 N 1
ATOM 715 C CA . LEU A 1 91 ? -17.699 8.465 9.928 1.00 97.19 91 LEU A CA 1
ATOM 716 C C . LEU A 1 91 ? -17.107 7.938 11.232 1.00 97.19 91 LEU A C 1
ATOM 718 O O . LEU A 1 91 ? -16.371 8.630 11.938 1.00 97.19 91 LEU A O 1
ATOM 722 N N . THR A 1 92 ? -17.413 6.683 11.514 1.00 97.06 92 THR A N 1
ATOM 723 C CA . THR A 1 92 ? -16.905 5.929 12.654 1.00 97.06 92 THR A CA 1
ATOM 724 C C . THR A 1 92 ? -15.824 4.947 12.216 1.00 97.06 92 THR A C 1
ATOM 726 O O . THR A 1 92 ? -15.676 4.640 11.033 1.00 97.06 92 THR A O 1
ATOM 729 N N . ALA A 1 93 ? -15.072 4.408 13.178 1.00 97.44 93 ALA A N 1
ATOM 730 C CA . ALA A 1 93 ? -14.126 3.329 12.904 1.00 97.44 93 ALA A CA 1
ATOM 731 C C . ALA A 1 93 ? -14.816 2.105 12.277 1.00 97.44 93 ALA A C 1
ATOM 733 O O . ALA A 1 93 ? -14.234 1.463 11.411 1.00 97.44 93 ALA A O 1
ATOM 734 N N . ASP A 1 94 ? -16.064 1.818 12.646 1.00 97.50 94 ASP A N 1
ATOM 735 C CA . ASP A 1 94 ? -16.808 0.684 12.097 1.00 97.50 94 ASP A CA 1
ATOM 736 C C . ASP A 1 94 ? -17.209 0.909 10.631 1.00 97.50 94 ASP A C 1
ATOM 738 O O . ASP A 1 94 ? -17.144 -0.027 9.834 1.00 97.50 94 ASP A O 1
ATOM 742 N N . ASP A 1 95 ? -17.518 2.150 10.235 1.00 98.06 95 ASP A N 1
ATOM 743 C CA . ASP A 1 95 ? -17.755 2.494 8.825 1.00 98.06 95 ASP A CA 1
ATOM 744 C C . ASP A 1 95 ? -16.497 2.247 7.978 1.00 98.06 95 ASP A C 1
ATOM 746 O O . ASP A 1 95 ? -16.563 1.672 6.891 1.00 98.06 95 ASP A O 1
ATOM 750 N N . ILE A 1 96 ? -15.323 2.626 8.496 1.00 98.31 96 ILE A N 1
ATOM 751 C CA . ILE A 1 96 ? -14.047 2.418 7.795 1.00 98.31 96 ILE A CA 1
ATOM 752 C C . ILE A 1 96 ? -13.638 0.941 7.813 1.00 98.31 96 ILE A C 1
ATOM 754 O O . ILE A 1 96 ? -13.109 0.438 6.823 1.00 98.31 96 ILE A O 1
ATOM 758 N N . ALA A 1 97 ? -13.919 0.224 8.901 1.00 98.12 97 ALA A N 1
ATOM 759 C CA . ALA A 1 97 ? -13.690 -1.212 9.020 1.00 98.12 97 ALA A CA 1
ATOM 760 C C . ALA A 1 97 ? -14.597 -2.033 8.090 1.00 98.12 97 ALA A C 1
ATOM 762 O O . ALA A 1 97 ? -14.217 -3.132 7.696 1.00 98.12 97 ALA A O 1
ATOM 763 N N . ALA A 1 98 ? -15.767 -1.513 7.714 1.00 97.38 98 ALA A N 1
ATOM 764 C CA . ALA A 1 98 ? -16.622 -2.118 6.698 1.00 97.38 98 ALA A CA 1
ATOM 765 C C . ALA A 1 98 ? -16.131 -1.834 5.268 1.00 97.38 98 ALA A C 1
ATOM 767 O O . ALA A 1 98 ? -16.324 -2.669 4.388 1.00 97.38 98 ALA 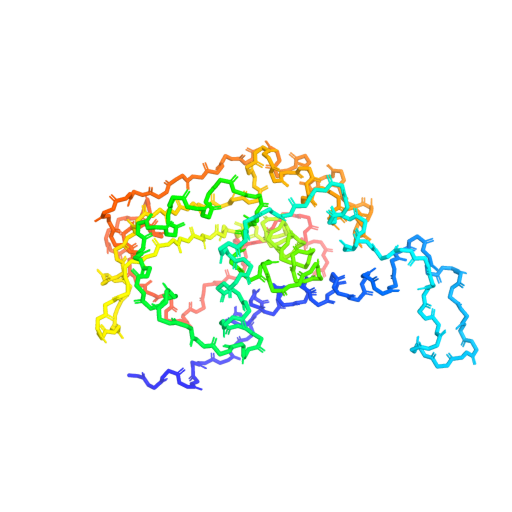A O 1
ATOM 768 N N . GLU A 1 99 ? -15.488 -0.686 5.034 1.00 97.69 99 GLU A N 1
ATOM 769 C CA . GLU A 1 99 ? -15.049 -0.252 3.704 1.00 97.69 99 GLU A CA 1
ATOM 770 C C . GLU A 1 99 ? -13.642 -0.761 3.341 1.00 97.69 99 GLU A C 1
ATOM 772 O O . GLU A 1 99 ? -13.477 -1.479 2.352 1.00 97.69 99 GLU A O 1
ATOM 777 N N . PHE A 1 100 ? -12.619 -0.417 4.134 1.00 98.12 100 PHE A N 1
ATOM 778 C CA . PHE A 1 100 ? -11.205 -0.654 3.813 1.00 98.12 100 PHE A CA 1
ATOM 779 C C . PHE A 1 100 ? -10.871 -2.109 3.434 1.00 98.12 100 PHE A C 1
ATOM 781 O O . PHE A 1 100 ? -10.218 -2.304 2.404 1.00 98.12 100 PHE A O 1
ATOM 788 N N . PRO A 1 101 ? -11.302 -3.147 4.185 1.00 96.50 101 PRO A N 1
ATOM 789 C CA . PRO A 1 101 ? -10.935 -4.519 3.850 1.00 96.50 101 PRO A CA 1
ATOM 790 C C . PRO A 1 101 ? -11.543 -5.050 2.552 1.00 96.50 101 PRO A C 1
ATOM 792 O O . PRO A 1 101 ? -11.046 -6.058 2.048 1.00 96.50 101 PRO A O 1
ATOM 795 N N . THR A 1 102 ? -12.598 -4.413 2.029 1.00 96.06 102 THR A N 1
ATOM 796 C CA . THR A 1 102 ? -13.301 -4.861 0.814 1.00 96.06 102 THR A CA 1
ATOM 797 C C . THR A 1 102 ? -12.572 -4.496 -0.478 1.00 96.06 102 THR A C 1
ATOM 799 O O . THR A 1 102 ? -12.888 -5.042 -1.536 1.00 96.06 102 THR A O 1
ATOM 802 N N . ASP A 1 103 ? -11.585 -3.608 -0.389 1.00 96.19 103 ASP A N 1
ATOM 803 C CA . ASP A 1 103 ? -10.743 -3.175 -1.498 1.00 96.19 103 ASP A CA 1
ATOM 804 C C . ASP A 1 103 ? -9.306 -3.703 -1.319 1.00 96.19 103 ASP A C 1
ATOM 806 O O . ASP A 1 103 ? -8.936 -4.273 -0.288 1.00 96.19 103 ASP A O 1
ATOM 810 N N . PHE A 1 104 ? -8.475 -3.557 -2.347 1.00 95.50 104 PHE A N 1
ATOM 811 C CA . PHE A 1 104 ? -7.216 -4.299 -2.477 1.00 95.50 104 PHE A CA 1
ATOM 812 C C . PHE A 1 104 ? -5.968 -3.456 -2.178 1.00 95.50 104 PHE A C 1
ATOM 814 O O . PHE A 1 104 ? -4.878 -3.771 -2.654 1.00 95.50 104 PHE A O 1
ATOM 821 N N . ALA A 1 105 ? -6.123 -2.379 -1.405 1.00 97.44 105 ALA A N 1
ATOM 822 C CA . ALA A 1 105 ? -5.001 -1.599 -0.891 1.00 97.44 105 ALA A CA 1
ATOM 823 C C . ALA A 1 105 ? -4.334 -2.338 0.273 1.00 97.44 105 ALA A C 1
ATOM 825 O O . ALA A 1 105 ? -5.025 -2.944 1.100 1.00 97.44 105 ALA A O 1
ATOM 826 N N . SER A 1 106 ? -3.006 -2.257 0.366 1.00 96.19 106 SER A N 1
ATOM 827 C CA . SER A 1 106 ? -2.278 -2.793 1.519 1.00 96.19 106 SER A CA 1
ATOM 828 C C . SER A 1 106 ? -2.196 -1.793 2.682 1.00 96.19 106 SER A C 1
ATOM 830 O O . SER A 1 106 ? -2.177 -2.206 3.840 1.00 96.19 106 SER A O 1
ATOM 832 N N . ASP A 1 107 ? -2.270 -0.489 2.394 1.00 97.44 107 ASP A N 1
ATOM 833 C CA . ASP A 1 107 ? -2.243 0.603 3.373 1.00 97.44 107 ASP A CA 1
ATOM 834 C C . ASP A 1 107 ? -3.246 1.716 3.008 1.00 97.44 107 ASP A C 1
ATOM 836 O O . ASP A 1 107 ? -3.679 1.842 1.863 1.00 97.44 107 ASP A O 1
ATOM 840 N N . PHE A 1 108 ? -3.625 2.555 3.975 1.00 98.31 108 PHE A N 1
ATOM 841 C CA . PHE A 1 108 ? -4.463 3.730 3.723 1.00 98.31 108 PHE A CA 1
ATOM 842 C C . PHE A 1 108 ? -3.774 4.753 2.805 1.00 98.31 108 PHE A C 1
ATOM 844 O O . PHE A 1 108 ? -4.425 5.377 1.965 1.00 98.31 108 PHE A O 1
ATOM 851 N N . TYR A 1 109 ? -2.456 4.898 2.912 1.00 97.88 109 TYR A N 1
ATOM 852 C CA . TYR A 1 109 ? -1.689 5.839 2.107 1.00 97.88 109 TYR A CA 1
ATOM 853 C C . TYR A 1 109 ? -1.714 5.502 0.605 1.00 97.88 109 TYR A C 1
ATOM 855 O O . TYR A 1 109 ? -1.632 6.414 -0.222 1.00 97.88 109 TYR A O 1
ATOM 863 N N . SER A 1 110 ? -1.973 4.239 0.238 1.00 98.31 110 SER A N 1
ATOM 864 C CA . SER A 1 110 ? -2.190 3.804 -1.150 1.00 98.31 110 SER A CA 1
ATOM 865 C C . SER A 1 110 ? -3.310 4.573 -1.865 1.00 98.31 110 SER A C 1
ATOM 867 O O . SER A 1 110 ? -3.255 4.770 -3.072 1.00 98.31 110 SER A O 1
ATOM 869 N N . TYR A 1 111 ? -4.320 5.069 -1.146 1.00 98.50 111 TYR A N 1
ATOM 870 C CA . TYR A 1 111 ? -5.424 5.827 -1.750 1.00 98.50 111 TYR A CA 1
ATOM 871 C C . TYR A 1 111 ? -5.062 7.281 -2.108 1.00 98.50 111 TYR A C 1
ATOM 873 O O . TYR A 1 111 ? -5.896 8.020 -2.630 1.00 98.50 111 TYR A O 1
ATOM 881 N N . THR A 1 112 ? -3.835 7.729 -1.827 1.00 97.31 112 THR A N 1
ATOM 882 C CA . THR A 1 112 ? -3.408 9.113 -2.085 1.00 97.31 112 THR A CA 1
ATOM 883 C C . THR A 1 112 ? -3.209 9.373 -3.578 1.00 97.31 112 THR A C 1
ATOM 885 O O . THR A 1 112 ? -3.744 10.347 -4.117 1.00 97.31 112 THR A O 1
ATOM 888 N N . THR A 1 113 ? -2.437 8.516 -4.253 1.00 97.25 113 THR A N 1
ATOM 889 C CA . THR A 1 113 ? -2.248 8.514 -5.711 1.00 97.25 113 THR A CA 1
ATOM 890 C C . THR A 1 113 ? -1.907 7.106 -6.201 1.00 97.25 113 THR A C 1
ATOM 892 O O . THR A 1 113 ? -1.415 6.288 -5.429 1.00 97.25 113 THR A O 1
ATOM 895 N N . GLU A 1 114 ? -2.052 6.854 -7.507 1.00 97.31 114 GLU A N 1
ATOM 896 C CA . GLU A 1 114 ? -1.566 5.612 -8.138 1.00 97.31 114 GLU A CA 1
ATOM 897 C C . GLU A 1 114 ? -0.073 5.333 -7.873 1.00 97.31 114 GLU A C 1
ATOM 899 O O . GLU A 1 114 ? 0.350 4.179 -7.845 1.00 97.31 114 GLU A O 1
ATOM 904 N N . ARG A 1 115 ? 0.733 6.382 -7.656 1.00 97.88 115 ARG A N 1
ATOM 905 C CA . ARG A 1 115 ? 2.174 6.266 -7.398 1.00 97.88 115 ARG A CA 1
ATOM 906 C C . ARG A 1 115 ? 2.451 5.822 -5.970 1.00 97.88 115 ARG A C 1
ATOM 908 O O . ARG A 1 115 ? 3.343 5.002 -5.778 1.00 97.88 115 ARG A O 1
ATOM 915 N N . GLU A 1 116 ? 1.686 6.335 -5.005 1.00 98.56 116 GLU A N 1
ATOM 916 C CA . GLU A 1 116 ? 1.790 5.906 -3.605 1.00 98.56 116 GLU A CA 1
ATOM 917 C C . GLU A 1 116 ? 1.324 4.457 -3.463 1.00 98.56 116 GLU A C 1
ATOM 919 O O . GLU A 1 116 ? 1.990 3.667 -2.812 1.00 98.56 116 GLU A O 1
ATOM 924 N N . ASP A 1 117 ? 0.232 4.067 -4.130 1.00 98.62 117 ASP A N 1
ATOM 925 C CA . ASP A 1 117 ? -0.234 2.676 -4.141 1.00 98.62 117 ASP A CA 1
ATOM 926 C C . ASP A 1 117 ? 0.842 1.708 -4.652 1.00 98.62 117 ASP A C 1
ATOM 928 O O . ASP A 1 117 ? 1.159 0.707 -4.010 1.00 98.62 117 ASP A O 1
ATOM 932 N N . PHE A 1 118 ? 1.457 2.051 -5.786 1.00 98.69 118 PHE A N 1
ATOM 933 C CA . PHE A 1 118 ? 2.563 1.290 -6.355 1.00 98.69 118 PHE A CA 1
ATOM 934 C C . PHE A 1 118 ? 3.754 1.198 -5.391 1.00 98.69 118 PHE A C 1
ATOM 936 O O . PHE A 1 118 ? 4.284 0.108 -5.169 1.00 98.69 118 PHE A O 1
ATOM 943 N N . ALA A 1 119 ? 4.160 2.318 -4.791 1.00 98.75 119 ALA A N 1
ATOM 944 C CA . ALA A 1 119 ? 5.306 2.363 -3.891 1.00 98.75 119 ALA A CA 1
ATOM 945 C C . ALA A 1 119 ? 5.068 1.620 -2.571 1.00 98.75 119 ALA A C 1
ATOM 947 O O . ALA A 1 119 ? 5.949 0.890 -2.121 1.00 98.75 119 ALA A O 1
ATOM 948 N N . MET A 1 120 ? 3.867 1.717 -1.999 1.00 98.62 120 MET A N 1
ATOM 949 C CA . MET A 1 120 ? 3.484 1.000 -0.780 1.00 98.62 120 MET A CA 1
ATOM 950 C C . MET A 1 120 ? 3.539 -0.522 -0.955 1.00 98.62 120 MET A C 1
ATOM 952 O O . MET A 1 120 ? 4.007 -1.223 -0.057 1.00 98.62 120 MET A O 1
ATOM 956 N N . LEU A 1 121 ? 3.121 -1.041 -2.115 1.00 98.62 121 LEU A N 1
ATOM 957 C CA . LEU A 1 121 ? 3.203 -2.474 -2.416 1.00 98.62 121 LEU A CA 1
ATOM 958 C C . LEU A 1 121 ? 4.654 -2.961 -2.514 1.00 98.62 121 LEU A C 1
ATOM 960 O O . LEU A 1 121 ? 4.976 -4.031 -1.995 1.00 98.62 121 LEU A O 1
ATOM 964 N N . VAL A 1 122 ? 5.532 -2.179 -3.153 1.00 98.75 122 VAL A N 1
ATOM 965 C CA . VAL A 1 122 ? 6.968 -2.495 -3.240 1.00 98.75 122 VAL A CA 1
ATOM 966 C C . VAL A 1 122 ? 7.614 -2.427 -1.860 1.00 98.75 122 VAL A C 1
ATOM 968 O O . VAL A 1 122 ? 8.334 -3.350 -1.489 1.00 98.75 122 VAL A O 1
ATOM 971 N N . GLU A 1 123 ? 7.335 -1.375 -1.089 1.00 98.50 123 GLU A N 1
ATOM 972 C CA . GLU A 1 123 ? 7.819 -1.217 0.281 1.00 98.50 123 GLU A CA 1
ATOM 973 C C . GLU A 1 123 ? 7.447 -2.432 1.136 1.00 98.50 123 GLU A C 1
ATOM 975 O O . GLU A 1 123 ? 8.331 -3.087 1.683 1.00 98.50 123 GLU A O 1
ATOM 980 N N . GLU A 1 124 ? 6.161 -2.773 1.232 1.00 98.12 124 GLU A N 1
ATOM 981 C CA . GLU A 1 124 ? 5.705 -3.862 2.099 1.00 98.12 124 GLU A CA 1
ATOM 982 C C . GLU A 1 124 ? 6.276 -5.218 1.668 1.00 98.12 124 GLU A C 1
ATOM 984 O O . GLU A 1 124 ? 6.802 -5.958 2.505 1.00 98.12 124 GLU A O 1
ATOM 989 N N . ALA A 1 125 ? 6.236 -5.533 0.368 1.00 98.31 125 ALA A N 1
ATOM 990 C CA . ALA A 1 125 ? 6.756 -6.797 -0.144 1.00 98.31 125 ALA A CA 1
ATOM 991 C C . ALA A 1 125 ? 8.268 -6.930 0.093 1.00 98.31 125 ALA A C 1
ATOM 993 O O . ALA A 1 125 ? 8.731 -7.973 0.559 1.00 98.31 125 ALA A O 1
ATOM 994 N N . MET A 1 126 ? 9.041 -5.874 -0.179 1.00 98.25 126 MET A N 1
ATOM 995 C CA . MET A 1 126 ? 10.497 -5.904 -0.040 1.00 98.25 126 MET A CA 1
ATOM 996 C C . MET A 1 126 ? 10.952 -5.843 1.415 1.00 98.25 126 MET A C 1
ATOM 998 O O . MET A 1 126 ? 11.909 -6.525 1.775 1.00 98.25 126 MET A O 1
ATOM 1002 N N . MET A 1 127 ? 10.253 -5.108 2.282 1.00 96.88 127 MET A N 1
ATOM 1003 C CA . MET A 1 127 ? 10.531 -5.131 3.720 1.00 96.88 127 MET A CA 1
ATOM 1004 C C . MET A 1 127 ? 10.292 -6.521 4.307 1.00 96.88 127 MET A C 1
ATOM 1006 O O . MET A 1 127 ? 11.109 -7.014 5.093 1.00 96.88 127 MET A O 1
ATOM 1010 N N . LYS A 1 128 ? 9.224 -7.198 3.872 1.00 94.75 128 LYS A N 1
ATOM 1011 C CA . LYS A 1 128 ? 8.953 -8.569 4.291 1.00 94.75 128 LYS A CA 1
ATOM 1012 C C . LYS A 1 128 ? 9.966 -9.561 3.712 1.00 94.75 128 LYS A C 1
ATOM 1014 O O . LYS A 1 128 ? 10.460 -10.404 4.450 1.00 94.75 128 LYS A O 1
ATOM 1019 N N . TYR A 1 129 ? 10.319 -9.454 2.432 1.00 96.38 129 TYR A N 1
ATOM 1020 C CA . TYR A 1 129 ? 11.263 -10.366 1.775 1.00 96.38 129 TYR A CA 1
ATOM 1021 C C . TYR A 1 129 ? 12.706 -10.219 2.283 1.00 96.38 129 TYR A C 1
ATOM 1023 O O . TYR A 1 129 ? 13.355 -11.213 2.601 1.00 96.38 129 TYR A O 1
ATOM 1031 N N . SER A 1 130 ? 13.208 -8.988 2.392 1.00 93.88 130 SER A N 1
ATOM 1032 C CA . SER A 1 130 ? 14.615 -8.720 2.717 1.00 93.88 130 SER A CA 1
ATOM 1033 C C . SER A 1 130 ? 14.917 -8.791 4.213 1.00 93.88 130 SER A C 1
ATOM 1035 O O . SER A 1 130 ? 16.017 -9.185 4.593 1.00 93.88 130 SER A O 1
ATOM 1037 N N . TYR A 1 131 ? 13.954 -8.411 5.061 1.00 90.31 131 TYR A N 1
ATOM 1038 C CA . TYR A 1 131 ? 14.164 -8.256 6.506 1.00 90.31 131 TYR A CA 1
ATOM 1039 C C . TYR A 1 131 ? 13.219 -9.105 7.363 1.00 90.31 131 TYR A C 1
ATOM 1041 O O . TYR A 1 131 ? 13.279 -9.031 8.588 1.00 90.31 131 TYR A O 1
ATOM 1049 N N . ASN A 1 132 ? 12.331 -9.895 6.747 1.00 89.75 132 ASN A N 1
ATOM 1050 C CA . ASN A 1 132 ? 11.294 -10.662 7.445 1.00 89.75 132 ASN A CA 1
ATOM 1051 C C . ASN A 1 132 ? 10.408 -9.795 8.365 1.00 89.75 132 ASN A C 1
ATOM 1053 O O . ASN A 1 132 ? 9.850 -10.287 9.347 1.00 89.75 132 ASN A O 1
ATOM 1057 N N . LEU A 1 133 ? 10.261 -8.506 8.049 1.00 89.38 133 LEU A N 1
ATOM 1058 C CA . LEU A 1 133 ? 9.480 -7.583 8.862 1.00 89.38 133 LEU A CA 1
ATOM 1059 C C . LEU A 1 133 ? 8.002 -7.680 8.520 1.00 89.38 133 LEU A C 1
ATOM 1061 O O . LEU A 1 133 ? 7.607 -7.566 7.363 1.00 89.38 133 LEU A O 1
ATOM 1065 N N . ASP A 1 134 ? 7.198 -7.897 9.554 1.00 92.69 134 ASP A N 1
ATOM 1066 C CA . ASP A 1 134 ? 5.753 -7.917 9.424 1.00 92.69 134 ASP A CA 1
ATOM 1067 C C . ASP A 1 134 ? 5.195 -6.492 9.365 1.00 92.69 134 ASP A C 1
ATOM 1069 O O . ASP A 1 134 ? 5.584 -5.635 10.165 1.00 92.69 134 ASP A O 1
ATOM 1073 N N . ARG A 1 135 ? 4.233 -6.256 8.470 1.00 94.19 135 ARG A N 1
ATOM 1074 C CA . ARG A 1 135 ? 3.491 -4.991 8.409 1.00 94.19 135 ARG A CA 1
ATOM 1075 C C . ARG A 1 135 ? 2.096 -5.177 8.975 1.00 94.19 135 ARG A C 1
ATOM 1077 O O . ARG A 1 135 ? 1.365 -6.059 8.540 1.00 94.19 135 ARG A O 1
ATOM 1084 N N . ASP A 1 136 ? 1.732 -4.339 9.932 1.00 95.62 136 ASP A N 1
ATOM 1085 C CA . ASP A 1 136 ? 0.399 -4.307 10.522 1.00 95.62 136 ASP A CA 1
ATOM 1086 C C . ASP A 1 136 ? -0.367 -3.085 10.011 1.00 95.62 136 ASP A C 1
ATOM 1088 O O . ASP A 1 136 ? 0.148 -1.968 10.057 1.00 95.62 136 ASP A O 1
ATOM 1092 N N . VAL A 1 137 ? -1.610 -3.285 9.576 1.00 96.50 137 VAL A N 1
ATOM 1093 C CA . VAL A 1 137 ? -2.552 -2.211 9.236 1.00 96.50 137 VAL A CA 1
ATOM 1094 C C . VAL A 1 137 ? -3.850 -2.424 10.003 1.00 96.50 137 VAL A C 1
ATOM 1096 O O . VAL A 1 137 ? -4.333 -3.550 10.107 1.00 96.50 137 VAL A O 1
ATOM 1099 N N . ALA A 1 138 ? -4.424 -1.360 10.560 1.00 96.94 138 ALA A N 1
ATOM 1100 C CA . ALA A 1 138 ? -5.702 -1.443 11.253 1.00 96.94 138 ALA A CA 1
ATOM 1101 C C . ALA A 1 138 ? -6.498 -0.146 11.188 1.00 96.94 138 ALA A C 1
ATOM 1103 O O . ALA A 1 138 ? -5.958 0.955 11.088 1.00 96.94 138 ALA A O 1
ATOM 1104 N N . VAL A 1 139 ? -7.804 -0.317 11.331 1.00 98.19 139 VAL A N 1
ATOM 1105 C CA . VAL A 1 139 ? -8.776 0.723 11.623 1.00 98.19 139 VAL A CA 1
ATOM 1106 C C . VAL A 1 139 ? -9.038 0.695 13.124 1.00 98.19 139 VAL A C 1
ATOM 1108 O O . VAL A 1 139 ? -9.393 -0.345 13.686 1.00 98.19 139 VAL A O 1
ATOM 1111 N N . THR A 1 140 ? -8.852 1.839 13.779 1.00 97.00 140 THR A N 1
ATOM 1112 C CA . THR A 1 140 ? -8.988 1.962 15.234 1.00 97.00 140 THR A CA 1
ATOM 1113 C C . THR A 1 140 ? -9.950 3.076 15.610 1.00 97.00 140 THR A C 1
ATOM 1115 O O . THR A 1 140 ? -10.101 4.062 14.888 1.00 97.00 140 THR A O 1
ATOM 1118 N N . VAL A 1 141 ? -10.591 2.924 16.766 1.00 96.38 141 VAL A N 1
ATOM 1119 C CA . VAL A 1 141 ? -11.334 4.009 17.405 1.00 96.38 141 VAL A CA 1
ATOM 1120 C C . VAL A 1 141 ? -10.328 5.021 17.942 1.00 96.38 141 VAL A C 1
ATOM 1122 O O . VAL A 1 141 ? -9.498 4.687 18.791 1.00 96.38 141 VAL A O 1
ATOM 1125 N N . LEU A 1 142 ? -10.405 6.257 17.449 1.00 89.19 142 LEU A N 1
ATOM 1126 C CA . LEU A 1 142 ? -9.567 7.353 17.920 1.00 89.19 142 LEU A CA 1
ATOM 1127 C C . LEU A 1 142 ? -10.100 7.867 19.273 1.00 89.19 142 LEU A C 1
ATOM 1129 O O . LEU A 1 142 ? -11.237 8.345 19.319 1.00 89.19 142 LEU A O 1
ATOM 1133 N N . PRO A 1 143 ? -9.325 7.793 20.371 1.00 89.56 143 PRO A N 1
ATOM 1134 C CA . PRO A 1 143 ? -9.720 8.402 21.637 1.00 89.56 143 PRO A CA 1
ATOM 1135 C C . PRO A 1 143 ? -9.645 9.934 21.561 1.00 89.56 143 PRO A C 1
ATOM 1137 O O . PRO A 1 143 ? -8.877 10.484 20.774 1.00 89.56 143 PRO A O 1
ATOM 1140 N N . GLU A 1 144 ? -10.381 10.630 22.435 1.00 90.12 144 GLU A N 1
ATOM 1141 C CA . GLU A 1 144 ? -10.305 12.100 22.551 1.00 90.12 144 GLU A CA 1
ATOM 1142 C C . GLU A 1 144 ? -8.873 12.590 22.823 1.00 90.12 144 GLU A C 1
ATOM 1144 O O . GLU A 1 144 ? -8.437 13.597 22.265 1.00 90.12 144 GLU A O 1
ATOM 1149 N N . THR A 1 145 ? -8.129 11.834 23.636 1.00 90.38 145 THR A N 1
ATOM 1150 C CA . THR A 1 145 ? -6.706 12.051 23.911 1.00 90.38 145 THR A CA 1
ATOM 1151 C C . THR A 1 145 ? -5.958 10.736 23.722 1.00 90.38 145 THR A C 1
ATOM 1153 O O . THR A 1 145 ? -6.280 9.740 24.372 1.00 90.38 145 THR A O 1
ATOM 1156 N N . LEU A 1 146 ? -4.949 10.735 22.847 1.00 86.81 146 LEU A N 1
ATOM 1157 C CA . LEU A 1 146 ? -4.081 9.583 22.608 1.00 86.81 146 LEU A CA 1
ATOM 1158 C C . LEU A 1 146 ? -2.801 9.687 23.446 1.00 86.81 146 LEU A C 1
ATOM 1160 O O . LEU A 1 146 ? -1.929 10.507 23.166 1.00 86.81 146 LEU A O 1
ATOM 1164 N N . GLU A 1 147 ? -2.680 8.823 24.446 1.00 89.25 147 GLU A N 1
ATOM 1165 C CA . GLU A 1 147 ? -1.519 8.714 25.339 1.00 89.25 147 GLU A CA 1
ATOM 1166 C C . GLU A 1 147 ? -0.765 7.388 25.151 1.00 89.25 147 GLU A C 1
ATOM 1168 O O . GLU A 1 147 ? 0.440 7.318 25.385 1.00 89.25 147 GLU A O 1
ATOM 1173 N N . SER A 1 148 ? -1.461 6.329 24.723 1.00 87.06 148 SER A N 1
ATOM 1174 C CA . SER A 1 148 ? -0.907 4.979 24.578 1.00 87.06 148 SER A CA 1
ATOM 1175 C C . SER A 1 148 ? -1.616 4.181 23.482 1.00 87.06 148 SER A C 1
ATOM 1177 O O . SER A 1 148 ? -2.807 4.375 23.228 1.00 87.06 148 SER A O 1
ATOM 1179 N N . CYS A 1 149 ? -0.922 3.193 22.899 1.00 86.12 149 CYS A N 1
ATOM 1180 C CA . CYS A 1 149 ? -1.547 2.231 21.987 1.00 86.12 149 CYS A CA 1
ATOM 1181 C C . CYS A 1 149 ? -2.695 1.434 22.621 1.00 86.12 149 CYS A C 1
ATOM 1183 O O . CYS A 1 149 ? -3.551 0.925 21.905 1.00 86.12 149 CYS A O 1
ATOM 1185 N N . SER A 1 150 ? -2.757 1.351 23.951 1.00 89.69 150 SER A N 1
ATOM 1186 C CA . SER A 1 150 ? -3.789 0.589 24.655 1.00 89.69 150 SER A CA 1
ATOM 1187 C C . SER A 1 150 ? -5.166 1.257 24.597 1.00 89.69 150 SER A C 1
ATOM 1189 O O . SER A 1 150 ? -6.157 0.654 24.992 1.00 89.69 150 SER A O 1
ATOM 1191 N N . GLN A 1 151 ? -5.233 2.509 24.135 1.00 89.69 151 GLN A N 1
ATOM 1192 C CA . GLN A 1 151 ? -6.484 3.243 23.930 1.00 89.69 151 GLN A CA 1
ATOM 1193 C C . GLN A 1 151 ? -7.036 3.077 22.507 1.00 89.69 151 GLN A C 1
ATOM 1195 O O . GLN A 1 151 ? -8.195 3.397 22.259 1.00 89.69 151 GLN A O 1
ATOM 1200 N N . LEU A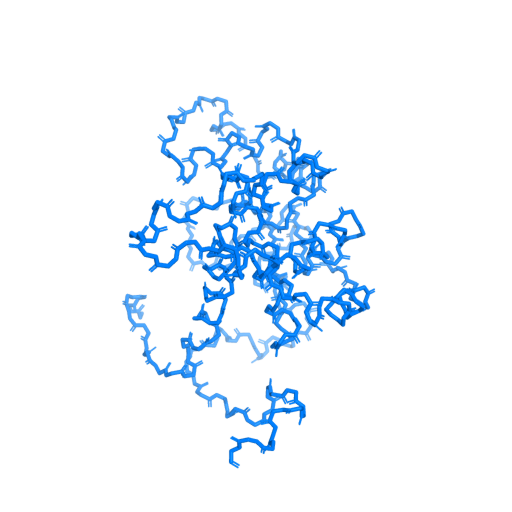 1 152 ? -6.223 2.572 21.575 1.00 93.94 152 LEU A N 1
ATOM 1201 C CA . LEU A 1 152 ? -6.616 2.359 20.187 1.00 93.94 152 LEU A CA 1
ATOM 1202 C C . LEU A 1 152 ? -7.322 1.010 20.068 1.00 93.94 152 LEU A C 1
ATOM 1204 O O . LEU A 1 152 ? -6.680 -0.015 19.847 1.00 93.94 152 LEU A O 1
ATOM 1208 N N . THR A 1 153 ? -8.642 1.003 20.241 1.00 96.38 153 THR A N 1
ATOM 1209 C CA . THR A 1 153 ? -9.449 -0.215 20.061 1.00 96.38 153 THR A CA 1
ATOM 1210 C C . THR A 1 153 ? -9.546 -0.544 18.576 1.00 96.38 153 THR A C 1
ATOM 1212 O O . THR A 1 153 ? -9.943 0.315 17.791 1.00 96.38 153 THR A O 1
ATOM 1215 N N . VAL A 1 154 ? -9.184 -1.765 18.182 1.00 97.50 154 VAL A N 1
ATOM 1216 C CA . VAL A 1 154 ? -9.197 -2.215 16.782 1.00 97.50 154 VAL A CA 1
ATOM 1217 C C . VAL A 1 154 ? -10.625 -2.589 16.360 1.00 97.50 154 VAL A C 1
ATOM 1219 O O . VAL A 1 154 ? -11.213 -3.503 16.939 1.00 97.50 154 VAL A O 1
ATOM 1222 N N . SER A 1 155 ? -11.169 -1.912 15.342 1.00 97.88 155 SER A N 1
ATOM 1223 C CA . SER A 1 155 ? -12.439 -2.284 14.679 1.00 97.88 155 S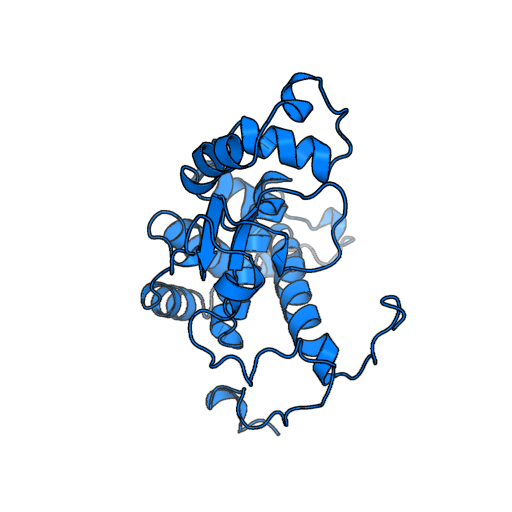ER A CA 1
ATOM 1224 C C . SER A 1 155 ? -12.217 -3.291 13.546 1.00 97.88 155 SER A C 1
ATOM 1226 O O . SER A 1 155 ? -13.079 -4.120 13.267 1.00 97.88 155 SER A O 1
ATOM 1228 N N . TRP A 1 156 ? -11.047 -3.236 12.909 1.00 98.06 156 TRP A N 1
ATOM 1229 C CA . TRP A 1 156 ? -10.551 -4.220 11.949 1.00 98.06 156 TRP A CA 1
ATOM 1230 C C . TRP A 1 156 ? -9.034 -4.062 11.818 1.00 98.06 156 TRP A C 1
ATOM 1232 O O . TRP A 1 156 ? -8.536 -2.939 11.874 1.00 98.06 156 TRP A O 1
ATOM 1242 N N . GLY A 1 157 ? -8.285 -5.142 11.613 1.00 97.06 157 GLY A N 1
ATOM 1243 C CA . GLY A 1 157 ? -6.856 -5.040 11.336 1.00 97.06 157 GLY A CA 1
ATOM 1244 C C . GLY A 1 157 ? -6.249 -6.340 10.849 1.00 97.06 157 GLY A C 1
ATOM 1245 O O . GLY A 1 157 ? -6.782 -7.421 11.086 1.00 97.06 157 GLY A O 1
ATOM 1246 N N . GLN A 1 158 ? -5.116 -6.239 10.169 1.00 97.19 158 GLN A N 1
ATOM 1247 C CA . GLN A 1 158 ? -4.450 -7.373 9.562 1.00 97.19 158 GLN A CA 1
ATOM 1248 C C . GLN A 1 158 ? -2.941 -7.172 9.496 1.00 97.19 158 GLN A C 1
ATOM 1250 O O . GLN A 1 158 ? -2.440 -6.109 9.133 1.00 97.19 158 GLN A O 1
ATOM 1255 N N . ARG A 1 159 ? -2.224 -8.251 9.793 1.00 96.56 159 ARG A N 1
ATOM 1256 C CA . ARG A 1 159 ? -0.792 -8.380 9.566 1.00 96.56 159 ARG A CA 1
ATOM 1257 C C . ARG A 1 159 ? -0.508 -8.993 8.204 1.00 96.56 159 ARG A C 1
ATOM 1259 O O . ARG A 1 159 ? -1.131 -9.998 7.854 1.00 96.56 159 ARG A O 1
ATOM 1266 N N . ASN A 1 160 ? 0.500 -8.466 7.515 1.00 95.88 160 ASN A N 1
ATOM 1267 C CA . ASN A 1 160 ? 0.989 -8.906 6.209 1.00 95.88 160 ASN A CA 1
ATOM 1268 C C . ASN A 1 160 ? -0.129 -8.933 5.170 1.00 95.88 160 ASN A C 1
ATOM 1270 O O . ASN A 1 160 ? -0.331 -9.932 4.477 1.00 95.88 160 ASN A O 1
ATOM 1274 N N . ARG A 1 161 ? -0.877 -7.828 5.088 1.00 96.56 161 ARG A N 1
ATOM 1275 C CA . ARG A 1 161 ? -1.996 -7.681 4.157 1.00 96.56 161 ARG A CA 1
ATOM 1276 C C . ARG A 1 161 ? -1.550 -7.839 2.701 1.00 96.56 161 ARG A C 1
ATOM 1278 O O . ARG A 1 161 ? -2.331 -8.359 1.916 1.00 96.56 161 ARG A O 1
ATOM 1285 N N . VAL A 1 162 ? -0.303 -7.516 2.339 1.00 96.81 162 VAL A N 1
ATOM 1286 C CA . VAL A 1 162 ? 0.249 -7.787 0.993 1.00 96.81 162 VAL A CA 1
ATOM 1287 C C . VAL A 1 162 ? 0.123 -9.254 0.555 1.00 96.81 162 VAL A C 1
ATOM 1289 O O . VAL A 1 162 ? 0.060 -9.536 -0.640 1.00 96.81 162 VAL A O 1
ATOM 1292 N N . ALA A 1 163 ? 0.053 -10.194 1.505 1.00 96.44 163 ALA A N 1
ATOM 1293 C CA . ALA A 1 163 ? -0.115 -11.616 1.228 1.00 96.44 163 ALA A CA 1
ATOM 1294 C C . ALA A 1 163 ? -1.585 -12.037 1.034 1.00 96.44 163 ALA A C 1
ATOM 1296 O O . ALA A 1 163 ? -1.848 -13.214 0.791 1.00 96.44 163 ALA A O 1
ATOM 1297 N N . GLU A 1 164 ? -2.553 -11.120 1.116 1.00 96.06 164 GLU A N 1
ATOM 1298 C CA . GLU A 1 164 ? -3.944 -11.403 0.753 1.00 96.06 164 GLU A CA 1
ATOM 1299 C C . GLU A 1 164 ? -4.047 -11.798 -0.717 1.00 96.06 164 GLU A C 1
ATOM 1301 O O . GLU A 1 164 ? -3.489 -11.131 -1.588 1.00 96.06 164 GLU A O 1
ATOM 1306 N N . THR A 1 165 ? -4.808 -12.851 -1.022 1.00 91.00 165 THR A N 1
ATOM 1307 C CA . THR A 1 165 ? -4.888 -13.404 -2.387 1.00 91.00 165 THR A CA 1
ATOM 1308 C C . THR A 1 165 ? -5.297 -12.350 -3.419 1.00 91.00 165 THR A C 1
ATOM 1310 O O . THR A 1 165 ? -4.773 -12.336 -4.529 1.00 91.00 165 THR A O 1
ATOM 1313 N N . ALA A 1 166 ? -6.195 -11.433 -3.049 1.00 87.62 166 ALA A N 1
ATOM 1314 C CA . ALA A 1 166 ? -6.642 -10.357 -3.933 1.00 87.62 166 ALA A CA 1
ATOM 1315 C C . ALA A 1 166 ? -5.589 -9.246 -4.154 1.00 87.62 166 ALA A C 1
ATOM 1317 O O . ALA A 1 166 ? -5.714 -8.469 -5.099 1.00 87.62 166 ALA A O 1
ATOM 1318 N N . ILE A 1 167 ? -4.554 -9.174 -3.309 1.00 97.00 167 ILE A N 1
ATOM 1319 C CA . ILE A 1 167 ? -3.490 -8.157 -3.336 1.00 97.00 167 ILE A CA 1
ATOM 1320 C C . ILE A 1 167 ? -2.191 -8.722 -3.926 1.00 97.00 167 ILE A C 1
ATOM 1322 O O . ILE A 1 167 ? -1.460 -7.986 -4.587 1.00 97.00 167 ILE A O 1
ATOM 1326 N N . GLN A 1 168 ? -1.933 -10.027 -3.787 1.00 96.25 168 GLN A N 1
ATOM 1327 C CA . GLN A 1 168 ? -0.703 -10.673 -4.268 1.00 96.25 168 GLN A CA 1
ATOM 1328 C C . GLN A 1 168 ? -0.394 -10.367 -5.741 1.00 96.25 168 GLN A C 1
ATOM 1330 O O . GLN A 1 168 ? 0.743 -10.036 -6.064 1.00 96.25 168 GLN A O 1
ATOM 1335 N N . ALA A 1 169 ? -1.395 -10.389 -6.629 1.00 95.62 169 ALA A N 1
ATOM 1336 C CA . ALA A 1 169 ? -1.191 -10.071 -8.047 1.00 95.62 169 ALA A CA 1
ATOM 1337 C C . ALA A 1 169 ? -0.705 -8.625 -8.276 1.00 95.62 169 ALA A C 1
ATOM 1339 O O . ALA A 1 169 ? 0.082 -8.362 -9.187 1.00 95.62 169 ALA A O 1
ATOM 1340 N N . ARG A 1 170 ? -1.143 -7.687 -7.429 1.00 97.69 170 ARG A N 1
ATOM 1341 C CA . ARG A 1 170 ? -0.719 -6.281 -7.461 1.00 97.69 170 ARG A CA 1
ATOM 1342 C C . ARG A 1 170 ? 0.711 -6.140 -6.967 1.00 97.69 170 ARG A C 1
ATOM 1344 O O . ARG A 1 170 ? 1.520 -5.494 -7.624 1.00 97.69 170 ARG A O 1
ATOM 1351 N N . ALA A 1 171 ? 1.024 -6.790 -5.847 1.00 98.12 171 ALA A N 1
ATOM 1352 C CA . ALA A 1 171 ? 2.367 -6.806 -5.283 1.00 98.12 171 ALA A CA 1
ATOM 1353 C C . ALA A 1 171 ? 3.380 -7.433 -6.253 1.00 98.12 171 ALA A C 1
ATOM 1355 O O . ALA A 1 171 ? 4.434 -6.850 -6.494 1.00 98.12 171 ALA A O 1
ATOM 1356 N N . ALA A 1 172 ? 3.035 -8.564 -6.878 1.00 97.88 172 ALA A N 1
ATOM 1357 C CA . ALA A 1 172 ? 3.864 -9.221 -7.884 1.00 97.88 172 ALA A CA 1
ATOM 1358 C C . ALA A 1 172 ? 4.127 -8.303 -9.086 1.00 97.88 172 ALA A C 1
ATOM 1360 O O . ALA A 1 172 ? 5.274 -8.152 -9.501 1.00 97.88 172 ALA A O 1
ATOM 1361 N N . PHE A 1 173 ? 3.093 -7.619 -9.596 1.00 97.88 173 PHE A N 1
ATOM 1362 C CA . PHE A 1 173 ? 3.260 -6.626 -10.659 1.00 97.88 173 PHE A CA 1
ATOM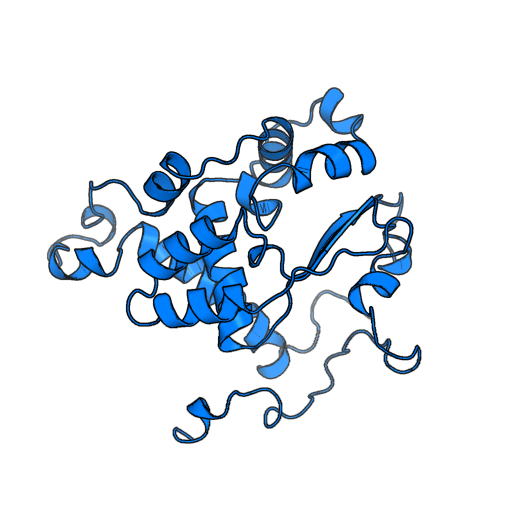 1363 C C . PHE A 1 173 ? 4.209 -5.495 -10.237 1.00 97.88 173 PHE A C 1
ATOM 1365 O O . PHE A 1 173 ? 5.135 -5.156 -10.976 1.00 97.88 173 PHE A O 1
ATOM 1372 N N . ALA A 1 174 ? 3.992 -4.919 -9.051 1.00 98.25 174 ALA A N 1
ATOM 1373 C CA . ALA A 1 174 ? 4.770 -3.787 -8.567 1.00 98.25 174 ALA A CA 1
ATOM 1374 C C . ALA A 1 174 ? 6.249 -4.160 -8.374 1.00 98.25 174 ALA A C 1
ATOM 1376 O O . ALA A 1 174 ? 7.136 -3.477 -8.885 1.00 98.25 174 ALA A O 1
ATOM 1377 N N . VAL A 1 175 ? 6.523 -5.300 -7.736 1.00 98.56 175 VAL A N 1
ATOM 1378 C CA . VAL A 1 175 ? 7.888 -5.810 -7.557 1.00 98.56 175 VAL A CA 1
ATOM 1379 C C . VAL A 1 175 ? 8.530 -6.160 -8.900 1.00 98.56 175 VAL A C 1
ATOM 1381 O O . VAL A 1 175 ? 9.679 -5.797 -9.118 1.00 98.56 175 VAL A O 1
ATOM 1384 N N . GLN A 1 176 ? 7.813 -6.792 -9.832 1.00 98.19 176 GLN A N 1
ATOM 1385 C CA . GLN A 1 176 ? 8.330 -7.107 -11.171 1.00 98.19 176 GLN A CA 1
ATOM 1386 C C . GLN A 1 176 ? 8.748 -5.860 -11.956 1.00 98.19 176 GLN A C 1
ATOM 1388 O O . GLN A 1 176 ? 9.713 -5.913 -12.722 1.00 98.19 176 GLN A O 1
ATOM 1393 N N . ALA A 1 177 ? 8.039 -4.746 -11.773 1.00 96.88 177 ALA A N 1
ATOM 1394 C CA . ALA A 1 177 ? 8.364 -3.484 -12.421 1.00 96.88 177 ALA A CA 1
ATOM 1395 C C . ALA A 1 177 ? 9.624 -2.811 -11.846 1.00 96.88 177 ALA A C 1
ATOM 1397 O O . ALA A 1 177 ? 10.284 -2.074 -12.575 1.00 96.88 177 ALA A O 1
ATOM 1398 N N . VAL A 1 178 ? 9.964 -3.058 -10.576 1.00 97.88 178 VAL A N 1
ATOM 1399 C CA . VAL A 1 178 ? 11.118 -2.439 -9.894 1.00 97.88 178 VAL A CA 1
ATOM 1400 C C . VAL A 1 178 ? 12.342 -3.361 -9.857 1.00 97.88 178 VAL A C 1
ATOM 1402 O O . VAL A 1 178 ? 13.459 -2.907 -10.085 1.00 97.88 178 VAL A O 1
ATOM 1405 N N . PHE A 1 179 ? 12.138 -4.652 -9.595 1.00 97.31 179 PHE A N 1
ATOM 1406 C CA . PHE A 1 179 ? 13.175 -5.658 -9.355 1.00 97.31 179 PHE A CA 1
ATOM 1407 C C . PHE A 1 179 ? 12.947 -6.931 -10.190 1.00 97.31 179 PHE A C 1
ATOM 1409 O O . PHE A 1 179 ? 12.730 -8.016 -9.631 1.00 97.31 179 PHE A O 1
ATOM 1416 N N . PRO A 1 180 ? 12.971 -6.840 -11.531 1.00 96.81 180 PRO A N 1
ATOM 1417 C CA . PRO A 1 180 ? 12.609 -7.955 -12.402 1.00 96.81 180 PRO A CA 1
ATOM 1418 C C . PRO A 1 180 ? 13.475 -9.210 -12.208 1.00 96.81 180 PRO A C 1
ATOM 1420 O O . PRO A 1 180 ? 13.018 -10.313 -12.499 1.00 96.81 180 PRO A O 1
ATOM 1423 N N . GLU A 1 181 ? 14.698 -9.069 -11.699 1.00 96.12 181 GLU A N 1
ATOM 1424 C CA . GLU A 1 181 ? 15.655 -10.158 -11.491 1.00 96.12 181 GLU A CA 1
ATOM 1425 C C . GLU A 1 181 ? 15.295 -11.064 -10.306 1.00 96.12 181 GLU A C 1
ATOM 1427 O O . GLU A 1 181 ? 15.650 -12.242 -10.307 1.00 96.12 181 GLU A O 1
ATOM 1432 N N . ILE A 1 182 ? 14.601 -10.528 -9.297 1.00 97.06 182 ILE A N 1
ATOM 1433 C CA . ILE A 1 182 ? 14.222 -11.263 -8.076 1.00 97.06 182 ILE A CA 1
ATOM 1434 C C . ILE A 1 182 ? 12.709 -11.425 -7.918 1.00 97.06 182 ILE A C 1
ATOM 1436 O O . ILE A 1 182 ? 12.270 -12.134 -7.014 1.00 97.06 182 ILE A O 1
ATOM 1440 N N . ALA A 1 183 ? 11.910 -10.812 -8.792 1.00 97.88 183 ALA A N 1
ATOM 1441 C CA . ALA A 1 183 ? 10.458 -10.738 -8.665 1.00 97.88 183 ALA A CA 1
ATOM 1442 C C . ALA A 1 183 ? 9.778 -12.099 -8.484 1.00 97.88 183 ALA A C 1
ATOM 1444 O O . ALA A 1 183 ? 8.970 -12.249 -7.573 1.00 97.88 183 ALA A O 1
ATOM 1445 N N . ALA A 1 184 ? 10.168 -13.116 -9.259 1.00 97.88 184 ALA A N 1
ATOM 1446 C CA . ALA A 1 184 ? 9.620 -14.467 -9.113 1.00 97.88 184 ALA A CA 1
ATOM 1447 C C . ALA A 1 184 ? 9.916 -15.087 -7.731 1.00 97.88 184 ALA A C 1
ATOM 1449 O O . ALA A 1 184 ? 9.092 -15.813 -7.181 1.00 97.88 184 ALA A O 1
ATOM 1450 N N . GLY A 1 185 ? 11.087 -14.791 -7.154 1.00 97.69 185 GLY A N 1
ATOM 1451 C CA . GLY A 1 185 ? 11.452 -15.233 -5.807 1.00 97.69 185 GLY A CA 1
ATOM 1452 C C . GLY A 1 185 ? 10.655 -14.508 -4.723 1.00 97.69 185 GLY A C 1
ATOM 1453 O O . GLY A 1 185 ? 10.188 -15.145 -3.780 1.00 97.69 185 GLY A O 1
ATOM 1454 N N . VAL A 1 186 ? 10.446 -13.197 -4.887 1.00 97.88 186 VAL A N 1
ATOM 1455 C CA . VAL A 1 186 ? 9.617 -12.393 -3.977 1.00 97.88 186 VAL A CA 1
ATOM 1456 C C . VAL A 1 186 ? 8.163 -12.860 -4.023 1.00 97.88 186 VAL A C 1
ATOM 1458 O O . VAL A 1 186 ? 7.582 -13.120 -2.975 1.00 97.88 186 VAL A O 1
ATOM 1461 N N . GLU A 1 187 ? 7.590 -13.035 -5.215 1.00 97.62 187 GLU A N 1
ATOM 1462 C CA . GLU A 1 187 ? 6.222 -13.534 -5.402 1.00 97.62 187 GLU A CA 1
ATOM 1463 C C . GLU A 1 187 ? 6.036 -14.903 -4.737 1.00 97.62 187 GLU A C 1
ATOM 1465 O O . GLU A 1 187 ? 5.124 -15.079 -3.927 1.00 97.62 187 GLU A O 1
ATOM 1470 N N . ALA A 1 188 ? 6.942 -15.850 -5.005 1.00 97.75 188 ALA A N 1
ATOM 1471 C CA . ALA A 1 188 ? 6.897 -17.176 -4.400 1.00 97.75 188 ALA A CA 1
ATOM 1472 C C . ALA A 1 188 ? 6.992 -17.117 -2.869 1.00 97.75 188 ALA A C 1
ATOM 1474 O O . ALA A 1 188 ? 6.268 -17.840 -2.186 1.00 97.75 188 ALA A O 1
ATOM 1475 N N . TYR A 1 189 ? 7.852 -16.253 -2.322 1.00 97.00 189 TYR A N 1
ATOM 1476 C CA . TYR A 1 189 ? 7.977 -16.064 -0.880 1.00 97.00 189 TYR A CA 1
ATOM 1477 C C . TYR A 1 189 ? 6.706 -15.467 -0.262 1.00 97.00 189 TYR A C 1
ATOM 1479 O O . TYR A 1 189 ? 6.195 -16.023 0.711 1.00 97.00 189 TYR A O 1
ATOM 1487 N N . ILE A 1 190 ? 6.155 -14.391 -0.835 1.00 96.81 190 ILE A N 1
ATOM 1488 C CA . ILE A 1 190 ? 4.923 -13.754 -0.339 1.00 96.81 190 ILE A CA 1
ATOM 1489 C C . ILE A 1 190 ? 3.747 -14.736 -0.378 1.00 96.81 190 ILE A C 1
ATOM 1491 O O . ILE A 1 190 ? 2.968 -14.780 0.572 1.00 96.81 190 ILE A O 1
ATOM 1495 N N . ALA A 1 191 ? 3.666 -15.592 -1.401 1.00 96.06 191 ALA A N 1
ATOM 1496 C CA . ALA A 1 191 ? 2.643 -16.633 -1.498 1.00 96.06 191 ALA A CA 1
ATOM 1497 C C . ALA A 1 191 ? 2.719 -17.693 -0.377 1.00 96.06 191 ALA A C 1
ATOM 1499 O O . ALA A 1 191 ? 1.730 -18.381 -0.127 1.00 96.06 191 ALA A O 1
ATOM 1500 N N . THR A 1 192 ? 3.856 -17.831 0.321 1.00 95.75 192 THR A N 1
ATOM 1501 C CA . THR A 1 192 ? 3.963 -18.716 1.500 1.00 95.75 192 THR A CA 1
ATOM 1502 C C . THR A 1 192 ? 3.381 -18.107 2.775 1.00 95.75 192 THR A C 1
ATOM 1504 O O . THR A 1 192 ? 3.149 -18.821 3.753 1.00 95.75 192 THR A O 1
ATOM 1507 N N . LEU A 1 193 ? 3.161 -16.791 2.796 1.00 95.19 193 LEU A N 1
ATOM 1508 C CA . LEU A 1 193 ? 2.698 -16.081 3.977 1.00 95.19 193 LEU A CA 1
ATOM 1509 C C . LEU A 1 193 ? 1.184 -16.211 4.117 1.00 95.19 193 LEU A C 1
ATOM 1511 O O . LEU A 1 193 ? 0.435 -16.193 3.146 1.00 95.19 193 LEU A O 1
ATOM 1515 N N . THR A 1 194 ? 0.723 -16.296 5.361 1.00 94.75 194 THR A N 1
ATOM 1516 C CA . THR A 1 194 ? -0.703 -16.210 5.683 1.00 94.75 194 THR A CA 1
ATOM 1517 C C . THR A 1 194 ? -0.963 -14.869 6.365 1.00 94.75 194 THR A C 1
ATOM 1519 O O . THR A 1 194 ? -0.406 -14.641 7.446 1.00 94.75 194 THR A O 1
ATOM 1522 N N . PRO A 1 195 ? -1.785 -13.980 5.776 1.00 95.38 195 PRO A N 1
ATOM 1523 C CA . PRO A 1 195 ? -2.237 -12.778 6.459 1.00 95.38 195 PRO A CA 1
ATOM 1524 C C . PRO A 1 195 ? -2.912 -13.143 7.779 1.00 95.38 195 PRO A C 1
ATOM 1526 O O . PRO A 1 195 ? -3.749 -14.047 7.834 1.00 95.38 195 PRO A O 1
ATOM 1529 N N . ARG A 1 196 ? -2.572 -12.441 8.859 1.00 95.06 196 ARG A N 1
ATOM 1530 C CA . ARG A 1 196 ? -3.131 -12.726 10.186 1.00 95.06 196 ARG A CA 1
ATOM 1531 C C . ARG A 1 196 ? -4.079 -11.616 10.594 1.00 95.06 196 ARG A C 1
ATOM 1533 O O . ARG A 1 196 ? -3.655 -10.477 10.757 1.00 95.06 196 ARG A O 1
ATOM 1540 N N . GLN A 1 197 ? -5.348 -11.966 10.765 1.00 96.00 197 GLN A N 1
ATOM 1541 C CA . GLN A 1 197 ? -6.352 -11.040 11.280 1.00 96.00 197 GLN A CA 1
ATOM 1542 C C . GLN A 1 197 ? -6.046 -10.670 12.733 1.00 96.00 197 GLN A C 1
ATOM 1544 O O . GLN A 1 197 ? -5.656 -11.524 13.532 1.00 96.00 197 GLN A O 1
ATOM 1549 N N . MET A 1 198 ? -6.227 -9.393 13.047 1.00 95.88 198 MET A N 1
ATOM 1550 C CA . MET A 1 198 ? -6.221 -8.877 14.409 1.00 95.88 198 MET A CA 1
ATOM 1551 C C . MET A 1 198 ? -7.549 -9.190 15.102 1.00 95.88 198 MET A C 1
ATOM 1553 O O . MET A 1 198 ? -8.573 -9.437 14.466 1.00 95.88 198 MET A O 1
ATOM 1557 N N . GLU A 1 199 ? -7.539 -9.181 16.429 1.00 95.44 199 GLU A N 1
ATOM 1558 C CA . GLU A 1 199 ? -8.732 -9.383 17.236 1.00 95.44 199 GLU A CA 1
ATOM 1559 C C . GLU A 1 199 ? -9.499 -8.066 17.401 1.00 95.44 199 GLU A C 1
ATOM 1561 O O . GLU A 1 199 ? -9.037 -7.133 18.070 1.00 95.44 199 GLU A O 1
ATOM 1566 N N . ASN A 1 200 ? -10.697 -8.013 16.817 1.00 95.31 200 ASN A N 1
ATOM 1567 C CA . ASN A 1 200 ? -11.613 -6.886 16.967 1.00 95.31 200 ASN A CA 1
ATOM 1568 C C . ASN A 1 200 ? -11.991 -6.675 18.442 1.00 95.31 200 ASN A C 1
ATOM 1570 O O . ASN A 1 200 ? -12.227 -7.627 19.187 1.00 95.31 200 ASN A O 1
ATOM 1574 N N . GLY A 1 201 ? -12.068 -5.415 18.865 1.00 94.81 201 GLY A N 1
ATOM 1575 C CA . GLY A 1 201 ? -12.374 -5.029 20.243 1.00 94.81 201 GLY A CA 1
ATOM 1576 C C . GLY A 1 201 ? -11.191 -5.125 21.212 1.00 94.81 201 GLY A C 1
ATOM 1577 O O . GLY A 1 201 ? -11.308 -4.648 22.340 1.00 94.81 201 GLY A O 1
ATOM 1578 N N . LYS A 1 202 ? -10.045 -5.686 20.798 1.00 94.94 202 LYS A N 1
ATOM 1579 C CA . LYS A 1 202 ? -8.786 -5.560 21.544 1.00 94.94 202 LYS A CA 1
ATOM 1580 C C . LYS A 1 202 ? -8.046 -4.290 21.147 1.00 94.94 202 LYS A C 1
ATOM 1582 O O . LYS A 1 202 ? -8.189 -3.779 20.036 1.00 94.94 202 LYS A O 1
ATOM 1587 N N . ASP A 1 203 ? -7.232 -3.788 22.065 1.00 92.62 203 ASP A N 1
ATOM 1588 C CA . ASP A 1 203 ? -6.396 -2.625 21.808 1.00 92.62 203 ASP A CA 1
ATOM 1589 C C . ASP A 1 203 ? -5.206 -2.947 20.888 1.00 92.62 203 ASP A C 1
ATOM 1591 O O . ASP A 1 203 ? -4.816 -4.108 20.710 1.00 92.62 203 ASP A O 1
ATOM 1595 N N . TRP A 1 204 ? -4.613 -1.905 20.304 1.00 92.19 204 TRP A N 1
ATOM 1596 C CA . TRP A 1 204 ? -3.481 -2.028 19.390 1.00 92.19 204 TRP A CA 1
ATOM 1597 C C . TRP A 1 204 ? -2.268 -2.689 20.043 1.00 92.19 204 TRP A C 1
ATOM 1599 O O . TRP A 1 204 ? -1.666 -3.552 19.409 1.00 92.19 204 TRP A O 1
ATOM 1609 N N . CYS A 1 205 ? -1.920 -2.364 21.298 1.00 90.06 205 CYS A N 1
ATOM 1610 C CA . CYS A 1 205 ? -0.769 -3.000 21.950 1.00 90.06 205 CYS A CA 1
ATOM 1611 C C . CYS A 1 205 ? -0.983 -4.520 22.046 1.00 90.06 205 CYS A C 1
ATOM 1613 O O . CYS A 1 205 ? -0.114 -5.308 21.677 1.00 90.06 205 CYS A O 1
ATOM 1615 N N . SER A 1 206 ? -2.159 -4.947 22.511 1.00 90.00 206 SER A N 1
ATOM 1616 C CA . SER A 1 206 ? -2.503 -6.368 22.612 1.00 90.00 206 SER A CA 1
ATOM 1617 C C . SER A 1 206 ? -2.458 -7.081 21.253 1.00 90.00 206 SER A C 1
ATOM 1619 O O . SER A 1 206 ? -2.028 -8.233 21.187 1.00 90.00 206 SER A O 1
ATOM 1621 N N . ASN A 1 207 ? -2.853 -6.396 20.176 1.00 90.94 207 ASN A N 1
ATOM 1622 C CA . ASN A 1 207 ? -2.849 -6.928 18.813 1.00 90.94 207 ASN A CA 1
ATOM 1623 C C . ASN A 1 207 ? -1.449 -7.000 18.174 1.00 90.94 207 ASN A C 1
ATOM 1625 O O . ASN A 1 207 ? -1.121 -7.989 17.528 1.00 90.94 207 ASN A O 1
ATOM 1629 N N . ILE A 1 208 ? -0.565 -6.022 18.360 1.00 85.50 208 ILE A N 1
ATOM 1630 C CA . ILE A 1 208 ? 0.775 -6.096 17.740 1.00 85.50 208 ILE A CA 1
ATOM 1631 C C . ILE A 1 208 ? 1.695 -7.112 18.433 1.00 85.50 208 ILE A C 1
ATOM 1633 O O . ILE A 1 208 ? 2.590 -7.677 17.796 1.00 85.50 208 ILE A O 1
ATOM 1637 N N . PHE A 1 209 ? 1.429 -7.414 19.708 1.00 75.44 209 PHE A N 1
ATOM 1638 C CA . PHE A 1 209 ? 2.152 -8.407 20.509 1.00 75.44 209 PHE A CA 1
ATOM 1639 C C . PHE A 1 209 ? 1.429 -9.761 20.595 1.00 75.44 209 PHE A C 1
ATOM 1641 O O . PHE A 1 209 ? 1.584 -10.459 21.598 1.00 75.44 209 PHE A O 1
ATOM 1648 N N . MET A 1 210 ? 0.682 -10.144 19.546 1.00 60.44 210 MET A N 1
ATOM 1649 C CA . MET A 1 210 ? -0.180 -11.342 19.391 1.00 60.44 210 MET A CA 1
ATOM 1650 C C . MET A 1 210 ? 0.364 -12.701 19.908 1.00 60.44 210 MET A C 1
ATOM 1652 O O . MET A 1 210 ? -0.373 -13.684 19.913 1.00 60.44 210 MET A O 1
ATOM 1656 N N . SER A 1 211 ? 1.621 -12.799 20.350 1.00 48.69 211 SER A N 1
ATOM 1657 C CA . SER A 1 211 ? 2.229 -14.029 20.877 1.00 48.69 211 SER A CA 1
ATOM 1658 C C . SER A 1 211 ? 3.359 -13.827 21.912 1.00 48.69 211 SER A C 1
ATOM 1660 O O . SER A 1 211 ? 4.038 -14.794 22.245 1.00 48.69 211 SER A O 1
ATOM 1662 N N . ALA A 1 212 ? 3.559 -12.622 22.466 1.00 43.53 212 ALA A N 1
ATOM 1663 C CA . ALA A 1 212 ? 4.594 -12.384 23.485 1.00 43.53 212 ALA A CA 1
ATOM 1664 C C . ALA A 1 212 ? 4.017 -12.403 24.924 1.00 43.53 212 ALA A C 1
ATOM 1666 O O . ALA A 1 212 ? 3.002 -11.737 25.189 1.00 43.53 212 ALA A O 1
ATOM 1667 N N . PRO A 1 213 ? 4.637 -13.128 25.884 1.00 36.72 213 PRO A N 1
ATOM 1668 C CA . PRO A 1 213 ? 4.315 -12.997 27.304 1.00 36.72 213 PRO A CA 1
ATOM 1669 C C . PRO A 1 213 ? 4.410 -11.534 27.753 1.00 36.72 213 PRO A C 1
ATOM 1671 O O . PRO A 1 213 ? 5.242 -10.777 27.264 1.00 36.72 213 PRO A O 1
ATOM 1674 N N . ALA A 1 214 ? 3.583 -11.129 28.720 1.00 42.09 214 ALA A N 1
ATOM 1675 C CA . ALA A 1 214 ? 3.479 -9.732 29.159 1.00 42.09 214 ALA A CA 1
ATOM 1676 C C . ALA A 1 214 ? 4.798 -9.080 29.626 1.00 42.09 214 ALA A C 1
ATOM 1678 O O . ALA A 1 214 ? 4.886 -7.857 29.641 1.00 42.09 214 ALA A O 1
ATOM 1679 N N . ALA A 1 215 ? 5.811 -9.880 29.970 1.00 39.84 215 ALA A N 1
ATOM 1680 C CA . ALA A 1 215 ? 7.135 -9.417 30.383 1.00 39.84 215 ALA A CA 1
ATOM 1681 C C . ALA A 1 215 ? 8.006 -8.872 29.232 1.00 39.84 215 ALA A C 1
ATOM 1683 O O . ALA A 1 215 ? 8.998 -8.210 29.508 1.00 39.84 215 ALA A O 1
ATOM 1684 N N . ASP A 1 216 ? 7.626 -9.112 27.974 1.00 39.06 216 ASP A N 1
ATOM 1685 C CA . ASP A 1 216 ? 8.378 -8.694 26.778 1.00 39.06 216 ASP A CA 1
ATOM 1686 C C . ASP A 1 216 ? 7.768 -7.442 26.109 1.00 39.06 216 ASP A C 1
ATOM 1688 O O . ASP A 1 216 ? 8.081 -7.074 24.982 1.00 39.06 216 ASP A O 1
ATOM 1692 N N . ARG A 1 217 ? 6.825 -6.786 26.802 1.00 48.16 217 ARG A N 1
ATOM 1693 C CA . ARG A 1 217 ? 6.013 -5.667 26.295 1.00 48.16 217 ARG A CA 1
ATOM 1694 C C . ARG A 1 217 ? 6.623 -4.299 26.597 1.00 48.16 217 ARG A C 1
ATOM 1696 O O . ARG A 1 217 ? 5.902 -3.359 26.934 1.00 48.16 217 ARG A O 1
ATOM 1703 N N . SER A 1 218 ? 7.938 -4.175 26.472 1.00 37.53 218 SER A N 1
ATOM 1704 C CA . SER A 1 218 ? 8.550 -2.854 26.353 1.00 37.53 218 SER A CA 1
ATOM 1705 C C . SER A 1 218 ? 8.444 -2.419 24.896 1.00 37.53 218 SER A C 1
ATOM 1707 O O . SER A 1 218 ? 8.808 -3.166 23.989 1.00 37.53 218 SER A O 1
ATOM 1709 N N . LEU A 1 219 ? 7.976 -1.191 24.648 1.00 36.69 219 LEU A N 1
ATOM 1710 C CA . LEU A 1 219 ? 8.386 -0.499 23.425 1.00 36.69 219 LEU A CA 1
ATOM 1711 C C . LEU A 1 219 ? 9.909 -0.619 23.372 1.00 36.69 219 LEU A C 1
ATOM 1713 O O . LEU A 1 219 ? 10.539 -0.351 24.393 1.00 36.69 219 LEU A O 1
ATOM 1717 N N . VAL A 1 220 ? 10.489 -1.053 22.249 1.00 38.53 220 VAL A N 1
ATOM 1718 C CA . VAL A 1 220 ? 11.948 -1.074 22.094 1.00 38.53 220 VAL A CA 1
ATOM 1719 C C . VAL A 1 220 ? 12.437 0.355 22.306 1.00 38.53 220 VAL A C 1
ATOM 1721 O O . VAL A 1 220 ? 12.388 1.199 21.411 1.00 38.53 220 VAL A O 1
ATOM 1724 N N . THR A 1 221 ? 12.863 0.653 23.529 1.00 38.34 221 THR A N 1
ATOM 1725 C CA . THR A 1 221 ? 13.525 1.892 23.895 1.00 38.34 221 THR A CA 1
ATOM 1726 C C . THR A 1 221 ? 14.970 1.722 23.507 1.00 38.34 221 THR A C 1
ATOM 1728 O O . THR A 1 221 ? 15.804 1.521 24.370 1.00 38.34 221 THR A O 1
ATOM 1731 N N . GLY A 1 222 ? 15.244 1.722 22.206 1.00 35.59 222 GLY A N 1
ATOM 1732 C CA . GLY A 1 222 ? 16.572 1.960 21.661 1.00 35.59 222 GLY A CA 1
ATOM 1733 C C . GLY A 1 222 ? 17.757 1.171 22.231 1.00 35.59 222 GLY A C 1
ATOM 1734 O O . GLY A 1 222 ? 18.881 1.588 21.980 1.00 35.59 222 GLY A O 1
ATOM 1735 N N . GLU A 1 223 ? 17.571 0.075 22.962 1.00 35.97 223 GLU A N 1
ATOM 1736 C CA . GLU A 1 223 ? 18.687 -0.743 23.420 1.00 35.97 223 GLU A CA 1
ATOM 1737 C C . GLU A 1 223 ? 19.057 -1.701 22.292 1.00 35.97 223 GLU A C 1
ATOM 1739 O O . GLU A 1 223 ? 18.240 -2.484 21.807 1.00 35.97 223 GLU A O 1
ATOM 1744 N N . ALA A 1 224 ? 20.286 -1.528 21.809 1.00 40.97 224 ALA A N 1
ATOM 1745 C CA . ALA A 1 224 ? 20.853 -2.229 20.675 1.00 40.97 224 ALA A CA 1
ATOM 1746 C C . ALA A 1 224 ? 20.824 -3.745 20.908 1.00 40.97 224 ALA A C 1
ATOM 1748 O O . ALA A 1 224 ? 21.605 -4.286 21.688 1.00 40.97 224 ALA A O 1
ATOM 1749 N N . GLN A 1 225 ? 19.929 -4.431 20.204 1.00 39.84 225 GLN A N 1
ATOM 1750 C CA . GLN A 1 225 ? 20.000 -5.874 20.045 1.00 39.84 225 GLN A CA 1
ATOM 1751 C C . GLN A 1 225 ? 20.956 -6.155 18.880 1.00 39.84 225 GLN A C 1
ATOM 1753 O O . GLN A 1 225 ? 20.798 -5.585 17.799 1.00 39.84 225 GLN A O 1
ATOM 1758 N N . GLU A 1 226 ? 22.005 -6.944 19.128 1.00 39.19 226 GLU A N 1
ATOM 1759 C CA . GLU A 1 226 ? 23.101 -7.102 18.170 1.00 39.19 226 GLU A CA 1
ATOM 1760 C C . GLU A 1 226 ? 22.652 -7.696 16.817 1.00 39.19 226 GLU A C 1
ATOM 1762 O O . GLU A 1 226 ? 21.774 -8.561 16.772 1.00 39.19 226 GLU A O 1
ATOM 1767 N N . PRO A 1 227 ? 23.283 -7.293 15.693 1.00 41.78 227 PRO A N 1
ATOM 1768 C CA . PRO A 1 227 ? 22.746 -7.496 14.341 1.00 41.78 227 PRO A CA 1
ATOM 1769 C C . PRO A 1 227 ? 22.844 -8.932 13.799 1.00 41.78 227 PRO A C 1
ATOM 1771 O O . PRO A 1 227 ? 22.387 -9.201 12.688 1.00 41.78 227 PRO A O 1
ATOM 1774 N N . ALA A 1 228 ? 23.479 -9.857 14.523 1.00 40.69 228 ALA A N 1
ATOM 1775 C CA . ALA A 1 228 ? 23.854 -11.165 13.980 1.00 40.69 228 ALA A CA 1
ATOM 1776 C C . ALA A 1 228 ? 22.671 -12.133 13.768 1.00 40.69 228 ALA A C 1
ATOM 1778 O O . ALA A 1 228 ? 22.807 -13.072 12.978 1.00 40.69 228 ALA A O 1
ATOM 1779 N N . ASP A 1 229 ? 21.531 -11.883 14.422 1.00 40.47 229 ASP A N 1
ATOM 1780 C CA . ASP A 1 229 ? 20.350 -12.762 14.409 1.00 40.47 229 ASP A CA 1
ATOM 1781 C C . ASP A 1 229 ? 19.233 -12.318 13.445 1.00 40.47 229 ASP A C 1
ATOM 1783 O O . ASP A 1 229 ? 18.255 -13.041 13.263 1.00 40.47 229 ASP A O 1
ATOM 1787 N N . LEU A 1 230 ? 19.369 -11.159 12.786 1.00 43.72 230 LEU A N 1
ATOM 1788 C CA . LEU A 1 230 ? 18.321 -10.589 11.919 1.00 43.72 230 LEU A CA 1
ATOM 1789 C C . LEU A 1 230 ? 18.625 -10.674 10.413 1.00 43.72 230 LEU A C 1
ATOM 1791 O O . LEU A 1 230 ? 17.805 -10.250 9.601 1.00 43.72 230 LEU A O 1
ATOM 1795 N N . MET A 1 231 ? 19.775 -11.228 10.018 1.00 33.75 231 MET A N 1
ATOM 1796 C CA . MET A 1 231 ? 20.191 -11.303 8.613 1.00 33.75 231 MET A CA 1
ATOM 1797 C C . MET A 1 231 ? 19.991 -12.714 8.031 1.00 33.75 231 MET A C 1
ATOM 1799 O O . MET A 1 231 ? 20.545 -13.679 8.567 1.00 33.75 231 MET A O 1
ATOM 1803 N N . PRO A 1 232 ? 19.274 -12.869 6.900 1.00 41.44 232 PRO A N 1
ATOM 1804 C CA . PRO A 1 232 ? 19.260 -14.113 6.136 1.00 41.44 232 PRO A CA 1
ATOM 1805 C C . PRO A 1 232 ? 20.678 -14.525 5.711 1.00 41.44 232 PRO A C 1
ATOM 1807 O O . PRO A 1 232 ? 21.503 -13.685 5.346 1.00 41.44 232 PRO A O 1
ATOM 1810 N N . GLY A 1 233 ? 20.954 -15.834 5.701 1.00 37.09 233 GLY A N 1
ATOM 1811 C CA . GLY A 1 233 ? 22.300 -16.390 5.491 1.00 37.09 233 GLY A CA 1
ATOM 1812 C C . GLY A 1 233 ? 23.007 -15.984 4.189 1.00 37.09 233 GLY A C 1
ATOM 1813 O O . GLY A 1 233 ? 24.226 -16.083 4.120 1.00 37.09 233 GLY A O 1
ATOM 1814 N N . PHE A 1 234 ? 22.279 -15.472 3.192 1.00 42.97 234 PHE A N 1
ATOM 1815 C CA . PHE A 1 234 ? 22.843 -15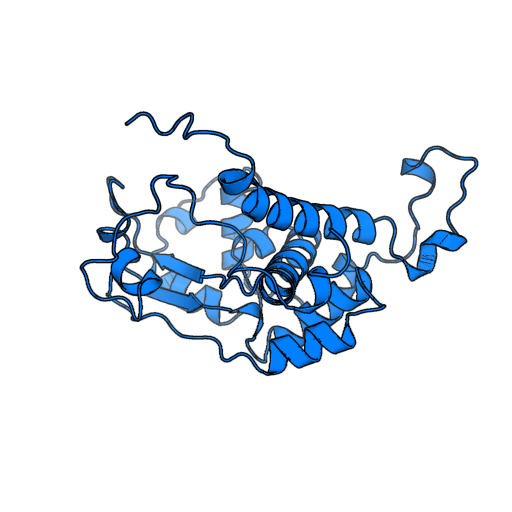.016 1.917 1.00 42.97 234 PHE A CA 1
ATOM 1816 C C . PHE A 1 234 ? 23.757 -13.779 2.022 1.00 42.97 234 PHE A C 1
ATOM 1818 O O . PHE A 1 234 ? 24.545 -13.546 1.111 1.00 42.97 234 PHE A O 1
ATOM 1825 N N . TYR A 1 235 ? 23.687 -12.999 3.108 1.00 34.56 235 TYR A N 1
ATOM 1826 C CA . TYR A 1 235 ? 24.482 -11.769 3.274 1.00 34.56 235 TYR A CA 1
ATOM 1827 C C . TYR A 1 235 ? 25.743 -11.925 4.141 1.00 34.56 235 TYR A C 1
ATOM 1829 O O . TYR A 1 235 ? 26.460 -10.946 4.343 1.00 34.56 235 TYR A O 1
ATOM 1837 N N . ARG A 1 236 ? 26.056 -13.129 4.645 1.00 36.53 236 ARG A N 1
ATOM 1838 C CA . ARG A 1 236 ? 27.230 -13.342 5.517 1.00 36.53 236 ARG A CA 1
ATOM 1839 C C . ARG A 1 236 ? 28.579 -13.304 4.794 1.00 36.53 236 ARG A C 1
ATOM 1841 O O . ARG A 1 236 ? 29.582 -13.057 5.448 1.00 36.53 236 ARG A O 1
ATOM 1848 N N . ASP A 1 237 ? 28.602 -13.489 3.477 1.00 33.66 237 ASP A N 1
ATOM 1849 C CA . ASP A 1 237 ? 29.852 -13.673 2.724 1.00 33.66 237 ASP A CA 1
ATOM 1850 C C . ASP A 1 237 ? 30.447 -12.369 2.151 1.00 33.66 237 ASP A C 1
ATOM 1852 O O . ASP A 1 237 ? 31.406 -12.411 1.381 1.00 33.66 237 ASP A O 1
ATOM 1856 N N . TYR A 1 238 ? 29.898 -11.204 2.516 1.00 36.19 238 TYR A N 1
ATOM 1857 C CA . TYR A 1 238 ? 30.335 -9.894 2.006 1.00 36.19 238 TYR A CA 1
ATOM 1858 C C . TYR A 1 238 ? 30.802 -8.907 3.094 1.00 36.19 238 TYR A C 1
ATOM 1860 O O . TYR A 1 238 ? 30.823 -7.699 2.848 1.00 36.19 238 TYR A O 1
ATOM 1868 N N . LEU A 1 239 ? 31.210 -9.404 4.268 1.00 33.62 239 LEU A N 1
ATOM 1869 C CA . LEU A 1 239 ? 31.885 -8.625 5.317 1.00 33.62 239 LEU A CA 1
ATOM 1870 C C . LEU A 1 239 ? 33.242 -9.233 5.681 1.00 33.62 239 LEU A C 1
ATOM 1872 O O . LEU A 1 239 ? 33.287 -10.455 5.945 1.00 33.62 239 LEU A O 1
#